Protein AF-A0A6A6EU05-F1 (afdb_monomer_lite)

Foldseek 3Di:
DVVVVVVVVVVVVVVVVVVVVVVVVVPPDPPPPVPPVNLVCVLCVQQLVLVVLCVPQVPPPDDCPDPSVVSNVVSVVCVVPDDQLETEQPVQDADVQFQPPPVGRHRLVVDDQLCSQVVNVVSVQVVLCVVQVDWDADLLVRDIDSDPVVVLVVLVVCLVVVVSPAQAQAFDDGSSHTNAFGAALQLLLDPVDRSCSSRPGHNDRVVNLVVNVVVLVVDPAQAGSHSPGPDGHPDPVRSVVCCCPRHVRDDDDPDD

Secondary structure (DSSP, 8-state):
-HHHHHHHHHHHHHHHHHHHHHHHTT--S------HHHHHHHHHGGG-HHHHHHHHHTTS---TTSHHHHHHHHHHHHHHHS--S----GGGPPBTTB-SSTTT--BGGGS-HHHHHHHHHHHHHHHHHHHHS--EEETTTTEEE--HHHHHHHHHHHHHSGGGS-S--S-EEETTEEEE-B--HHHHH-TTS-HHHHT--B-SHHHHHHHHHHHHHT---SB--STT---B-SSHHHHHHHHHHTT---PPPP--

Sequence (256 aa):
RRQKLYEERRQLAMKELNRLRENSDSLTQPIEQEDFHRTLFARVRHLLPERDFLADALFQPTPLQSDEGKKVMESLVRLYQADCQVAYHPNMRPKDGHCPVLRCSKPMNTLMAPNRWSHIYHCVKASYEDQYGFARFCFLCNEWTTNEGKWSEHCQGHLDQPETIPVQCEPLVFRNALVTPGFCPFHLGNAGLPVAERMRQFHYRAKWQDHLNKELESLVKATCSHLRCTRLFPSTQDLLNHLQDAHRIGFPRPRK

InterPro domains:
  IPR013087 Zinc finger C2H2-type [PS00028] (224-247)
  IPR013087 Zinc finger C2H2-type [SM00355] (136-158)
  IPR013087 Zinc finger C2H2-type [SM00355] (222-247)

pLDDT: mean 86.41, std 14.84, range [31.11, 97.81]

Radius of gyration: 22.89 Å; chains: 1; bounding box: 56×59×60 Å

Structure (mmCIF, N/CA/C/O backbone):
data_AF-A0A6A6EU05-F1
#
_entry.id   AF-A0A6A6EU05-F1
#
loop_
_atom_site.group_PDB
_atom_site.id
_atom_site.type_symbol
_atom_site.label_atom_id
_atom_site.label_alt_id
_atom_site.label_comp_id
_atom_site.label_asym_id
_atom_site.label_entity_id
_atom_site.label_seq_id
_atom_site.pdbx_PDB_ins_code
_atom_site.Cartn_x
_atom_site.Cartn_y
_atom_site.Cartn_z
_atom_site.occupancy
_atom_site.B_iso_or_equiv
_atom_site.auth_seq_id
_atom_site.auth_comp_id
_atom_site.auth_asym_id
_atom_site.auth_atom_id
_atom_site.pdbx_PDB_model_num
ATOM 1 N N . ARG A 1 1 ? 10.901 42.667 32.733 1.00 62.09 1 ARG A N 1
ATOM 2 C CA . ARG A 1 1 ? 9.614 41.958 32.992 1.00 62.09 1 ARG A CA 1
ATOM 3 C C . ARG A 1 1 ? 9.340 40.826 31.988 1.00 62.09 1 ARG A C 1
ATOM 5 O O . ARG A 1 1 ? 9.181 39.703 32.434 1.00 62.09 1 ARG A O 1
ATOM 12 N N . ARG A 1 2 ? 9.360 41.060 30.662 1.00 62.62 2 ARG A N 1
ATOM 13 C CA . ARG A 1 2 ? 9.170 39.998 29.637 1.00 62.62 2 ARG A CA 1
ATOM 14 C C . ARG A 1 2 ? 10.221 38.882 29.670 1.00 62.62 2 ARG A C 1
ATOM 16 O O . ARG A 1 2 ? 9.860 37.720 29.596 1.00 62.62 2 ARG A O 1
ATOM 23 N N . GLN A 1 3 ? 11.496 39.225 29.830 1.00 72.25 3 GLN A N 1
ATOM 24 C CA . GLN A 1 3 ? 12.589 38.243 29.866 1.00 72.25 3 GLN A CA 1
ATOM 25 C C . GLN A 1 3 ? 12.470 37.273 31.051 1.00 72.25 3 GLN A C 1
ATOM 27 O O . GLN A 1 3 ? 12.681 36.079 30.892 1.00 72.25 3 GLN A O 1
ATOM 32 N N . LYS A 1 4 ? 12.011 37.773 32.205 1.00 82.69 4 LYS A N 1
ATOM 33 C CA . LYS A 1 4 ? 11.737 36.957 33.393 1.00 82.69 4 LYS A CA 1
ATOM 34 C C . LYS A 1 4 ? 10.607 35.948 33.149 1.00 82.69 4 LYS A C 1
ATOM 36 O O . LYS A 1 4 ? 10.760 34.784 33.479 1.00 82.69 4 LYS A O 1
ATOM 41 N N . LEU A 1 5 ? 9.532 36.372 32.478 1.00 82.50 5 LEU A N 1
ATOM 42 C CA . LEU A 1 5 ? 8.426 35.485 32.090 1.00 82.50 5 LEU A CA 1
ATOM 43 C C . LEU A 1 5 ? 8.860 34.414 31.071 1.00 82.50 5 LEU A C 1
ATOM 45 O O . LEU A 1 5 ? 8.367 33.290 31.115 1.00 82.50 5 LEU A O 1
ATOM 49 N N . TYR A 1 6 ? 9.782 34.740 30.158 1.00 78.00 6 TYR A N 1
ATOM 50 C CA . TYR A 1 6 ? 10.351 33.753 29.233 1.00 78.00 6 TYR A CA 1
ATOM 51 C C . TYR A 1 6 ? 11.213 32.718 29.955 1.00 78.00 6 TYR A C 1
ATOM 53 O O . TYR A 1 6 ? 11.099 31.529 29.657 1.00 78.00 6 TYR A O 1
ATOM 61 N N . GLU A 1 7 ? 12.021 33.154 30.921 1.00 87.31 7 GLU A N 1
ATOM 62 C CA . GLU A 1 7 ? 12.847 32.256 31.728 1.00 87.31 7 GLU A CA 1
ATOM 63 C C . GLU A 1 7 ? 11.979 31.344 32.605 1.00 87.31 7 GLU A C 1
ATOM 65 O O . GLU A 1 7 ? 12.173 30.132 32.618 1.00 87.31 7 GLU A O 1
ATOM 70 N N . GLU A 1 8 ? 10.942 31.894 33.244 1.00 87.50 8 GLU A N 1
ATOM 71 C CA . GLU A 1 8 ? 9.959 31.128 34.020 1.00 87.50 8 GLU A CA 1
ATOM 72 C C . GLU A 1 8 ? 9.241 30.089 33.146 1.00 87.50 8 GLU A C 1
ATOM 74 O O . GLU A 1 8 ? 9.135 28.922 33.527 1.00 87.50 8 GLU A O 1
ATOM 79 N N . ARG A 1 9 ? 8.823 30.460 31.926 1.00 83.88 9 ARG A N 1
ATOM 80 C CA . ARG A 1 9 ? 8.203 29.517 30.981 1.00 83.88 9 ARG A CA 1
ATOM 81 C C . ARG A 1 9 ? 9.170 28.413 30.556 1.00 83.88 9 ARG A C 1
ATOM 83 O O . ARG A 1 9 ? 8.758 27.262 30.428 1.00 83.88 9 ARG A O 1
ATOM 90 N N . ARG A 1 10 ? 10.444 28.745 30.335 1.00 82.62 10 ARG A N 1
ATOM 91 C CA . ARG A 1 10 ? 11.486 27.776 29.969 1.00 82.62 10 ARG A CA 1
ATOM 92 C C . ARG A 1 10 ? 11.761 26.804 31.113 1.00 82.62 10 ARG A C 1
ATOM 94 O O . ARG A 1 10 ? 11.869 25.608 30.866 1.00 82.62 10 ARG A O 1
ATOM 101 N N . GLN A 1 11 ? 11.815 27.294 32.349 1.00 90.75 11 GLN A N 1
ATOM 102 C CA . GLN A 1 11 ? 11.993 26.455 33.532 1.00 90.75 11 GLN A CA 1
ATOM 103 C C . GLN A 1 11 ? 10.802 25.525 33.765 1.00 90.75 11 GLN A C 1
ATOM 105 O O . GLN A 1 11 ? 11.008 24.355 34.071 1.00 90.75 11 GLN A O 1
ATOM 110 N N . LEU A 1 12 ? 9.571 26.010 33.576 1.00 90.69 12 LEU A N 1
ATOM 111 C CA . LEU A 1 12 ? 8.369 25.176 33.663 1.00 90.69 12 LEU A CA 1
ATOM 112 C C . LEU A 1 12 ? 8.356 24.091 32.580 1.00 90.69 12 LEU A C 1
ATOM 114 O O . LEU A 1 12 ? 8.122 22.928 32.893 1.00 90.69 12 LEU A O 1
ATOM 118 N N . ALA A 1 13 ? 8.686 24.446 31.334 1.00 80.75 13 ALA A N 1
ATOM 119 C CA . ALA A 1 13 ? 8.787 23.479 30.243 1.00 80.75 13 ALA A CA 1
ATOM 120 C C . ALA A 1 13 ? 9.870 22.422 30.507 1.00 80.75 13 ALA A C 1
ATOM 122 O O . ALA A 1 13 ? 9.636 21.244 30.266 1.00 80.75 13 ALA A O 1
ATOM 123 N N . MET A 1 14 ? 11.030 22.828 31.039 1.00 83.50 14 MET A N 1
ATOM 124 C CA . MET A 1 14 ? 12.123 21.913 31.382 1.00 83.50 14 MET A CA 1
ATOM 125 C C . MET A 1 14 ? 11.747 20.977 32.538 1.00 83.50 14 MET A C 1
ATOM 127 O O . MET A 1 14 ? 12.046 19.789 32.483 1.00 83.50 14 MET A O 1
ATOM 131 N N . LYS A 1 15 ? 11.069 21.496 33.572 1.00 89.25 15 LYS A N 1
ATOM 132 C CA . LYS A 1 15 ? 10.583 20.694 34.704 1.00 89.25 15 LYS A CA 1
ATOM 133 C C . LYS A 1 15 ? 9.574 19.643 34.258 1.00 89.25 15 LYS A C 1
ATOM 135 O O . LYS A 1 15 ? 9.690 18.497 34.674 1.00 89.25 15 LYS A O 1
ATOM 140 N N . GLU A 1 16 ? 8.636 20.010 33.389 1.00 82.19 16 GLU A N 1
ATOM 141 C CA . GLU A 1 16 ? 7.658 19.057 32.859 1.00 82.19 16 GLU A CA 1
ATOM 142 C C . GLU A 1 16 ? 8.327 18.005 31.963 1.00 82.19 16 GLU A C 1
ATOM 144 O O . GLU A 1 16 ? 8.036 16.819 32.080 1.00 82.19 16 GLU A O 1
ATOM 149 N N . LEU A 1 17 ? 9.302 18.407 31.139 1.00 72.19 17 LEU A N 1
ATOM 150 C CA . LEU A 1 17 ? 10.116 17.485 30.337 1.00 72.19 17 LEU A CA 1
ATOM 151 C C . LEU A 1 17 ? 10.885 16.478 31.199 1.00 72.19 17 LEU A C 1
ATOM 153 O O . LEU A 1 17 ? 10.915 15.294 30.871 1.00 72.19 17 LEU A O 1
ATOM 157 N N . ASN A 1 18 ? 11.493 16.934 32.295 1.00 79.38 18 ASN A N 1
ATOM 158 C CA . ASN A 1 18 ? 12.208 16.059 33.222 1.00 79.38 18 ASN A CA 1
ATOM 159 C C . ASN A 1 18 ? 11.250 15.108 33.941 1.00 79.38 18 ASN A C 1
ATOM 161 O O . ASN A 1 18 ? 11.520 13.916 33.989 1.00 79.38 18 ASN A O 1
ATOM 165 N N . ARG A 1 19 ? 10.089 15.599 34.389 1.00 83.31 19 ARG A N 1
ATOM 166 C CA . ARG A 1 19 ? 9.048 14.762 34.998 1.00 83.31 19 ARG A CA 1
ATOM 167 C C . ARG A 1 19 ? 8.553 13.671 34.045 1.00 83.31 19 ARG A C 1
ATOM 169 O O . ARG A 1 19 ? 8.353 12.535 34.457 1.00 83.31 19 ARG A O 1
ATOM 176 N N . LEU A 1 20 ? 8.361 14.002 32.767 1.00 73.00 20 LEU A N 1
ATOM 177 C CA . LEU A 1 20 ? 7.976 13.030 31.741 1.00 73.00 20 LEU A CA 1
ATOM 178 C C . LEU A 1 20 ? 9.077 11.989 31.492 1.00 73.00 20 LEU A C 1
ATOM 180 O O . LEU A 1 20 ? 8.754 10.822 31.298 1.00 73.00 20 LEU A O 1
ATOM 184 N N . ARG A 1 21 ? 10.356 12.388 31.535 1.00 70.25 21 ARG A N 1
ATOM 185 C CA . ARG A 1 21 ? 11.501 11.465 31.428 1.00 70.25 21 ARG A CA 1
ATOM 186 C C . ARG A 1 21 ? 11.589 10.523 32.629 1.00 70.25 21 ARG A C 1
ATOM 188 O O . ARG A 1 21 ? 11.666 9.317 32.437 1.00 70.25 21 ARG A O 1
ATOM 195 N N . GLU A 1 22 ? 11.480 11.051 33.842 1.00 75.00 22 GLU A N 1
ATOM 196 C CA . GLU A 1 22 ? 11.489 10.261 35.083 1.00 75.00 22 GLU A CA 1
ATOM 197 C C . GLU A 1 22 ? 10.306 9.280 35.146 1.00 75.00 22 GLU A C 1
ATOM 199 O O . GLU A 1 22 ? 10.459 8.134 35.558 1.00 75.00 22 GLU A O 1
ATOM 204 N N . ASN A 1 23 ? 9.130 9.690 34.659 1.00 61.75 23 ASN A N 1
ATOM 205 C CA . ASN A 1 23 ? 7.973 8.801 34.545 1.00 61.75 23 ASN A CA 1
ATOM 206 C C . ASN A 1 23 ? 8.103 7.780 33.401 1.00 61.75 23 ASN A C 1
ATOM 208 O O . ASN A 1 23 ? 7.463 6.730 33.455 1.00 61.75 23 ASN A O 1
ATOM 212 N N . SER A 1 24 ? 8.912 8.061 32.373 1.00 51.84 24 SER A N 1
ATOM 213 C CA . SER A 1 24 ? 9.163 7.113 31.280 1.00 51.84 24 SER A CA 1
ATOM 214 C C . SER A 1 24 ? 10.078 5.958 31.695 1.00 51.84 24 SER A C 1
ATOM 216 O O . SER A 1 24 ? 9.901 4.855 31.187 1.00 51.84 24 SER A O 1
ATOM 218 N N . ASP A 1 25 ? 10.948 6.152 32.694 1.00 45.75 25 ASP A N 1
ATOM 219 C CA . ASP A 1 25 ? 11.810 5.088 33.234 1.00 45.75 25 ASP A CA 1
ATOM 220 C C . ASP A 1 25 ? 11.027 4.001 34.003 1.00 45.75 25 ASP A C 1
ATOM 222 O O . ASP A 1 25 ? 11.528 2.893 34.192 1.00 45.75 25 ASP A O 1
ATOM 226 N N . SER A 1 26 ? 9.772 4.263 34.398 1.00 43.84 26 SER A N 1
ATOM 227 C CA . SER A 1 26 ? 8.866 3.247 34.975 1.00 43.84 26 SER A CA 1
ATOM 228 C C . SER A 1 26 ? 8.024 2.492 33.936 1.00 43.84 26 SER A C 1
ATOM 230 O O . SER A 1 26 ? 7.288 1.571 34.289 1.00 43.84 26 SER A O 1
ATOM 232 N N . LEU A 1 27 ? 8.142 2.837 32.652 1.00 40.94 27 LEU A N 1
ATOM 233 C CA . LEU A 1 27 ? 7.600 2.063 31.539 1.00 40.94 27 LEU A CA 1
ATOM 234 C C . LEU A 1 27 ? 8.775 1.464 30.769 1.00 40.94 27 LEU A C 1
ATOM 236 O O . LEU A 1 27 ? 9.123 1.915 29.683 1.00 40.94 27 LEU A O 1
ATOM 240 N N . THR A 1 28 ? 9.376 0.414 31.327 1.00 37.25 28 THR A N 1
ATOM 241 C CA . THR A 1 28 ? 10.313 -0.485 30.638 1.00 37.25 28 THR A CA 1
ATOM 242 C C . THR A 1 28 ? 9.595 -1.286 29.547 1.00 37.25 28 THR A C 1
ATOM 244 O O . THR A 1 28 ? 9.484 -2.507 29.570 1.00 37.25 28 THR A O 1
ATOM 247 N N . GLN A 1 29 ? 9.103 -0.581 28.540 1.00 35.66 29 GLN A N 1
ATOM 248 C CA . GLN A 1 29 ? 9.107 -1.060 27.174 1.00 35.66 29 GLN A CA 1
ATOM 249 C C . GLN A 1 29 ? 9.813 0.023 26.378 1.00 35.66 29 GLN A C 1
ATOM 251 O O . GLN A 1 29 ? 9.454 1.190 26.544 1.00 35.66 29 GLN A O 1
ATOM 256 N N . PRO A 1 30 ? 10.813 -0.320 25.553 1.00 31.11 30 PRO A N 1
ATOM 257 C CA . PRO A 1 30 ? 11.486 0.672 24.742 1.00 31.11 30 PRO A CA 1
ATOM 258 C C . PRO A 1 30 ? 10.408 1.369 23.917 1.00 31.11 30 PRO A C 1
ATOM 260 O O . PRO A 1 30 ? 9.809 0.785 23.015 1.00 31.11 30 PRO A O 1
ATOM 263 N N . ILE A 1 31 ? 10.122 2.628 24.254 1.00 39.03 31 ILE A N 1
ATOM 264 C CA . ILE A 1 31 ? 9.571 3.546 23.278 1.00 39.03 31 ILE A CA 1
ATOM 265 C C . ILE A 1 31 ? 10.746 3.746 22.342 1.00 39.03 31 ILE A C 1
ATOM 267 O O . ILE A 1 31 ? 11.562 4.651 22.509 1.00 39.03 31 ILE A O 1
ATOM 271 N N . GLU A 1 32 ? 10.873 2.829 21.389 1.00 37.31 32 GLU A N 1
ATOM 272 C CA . GLU A 1 32 ? 11.541 3.131 20.154 1.00 37.31 32 GLU A CA 1
ATOM 273 C C . GLU A 1 32 ? 10.817 4.377 19.640 1.00 37.31 32 GLU A C 1
ATOM 275 O O . GLU A 1 32 ? 9.739 4.322 19.049 1.00 37.31 32 GLU A O 1
ATOM 280 N N . GLN A 1 33 ? 11.403 5.549 19.886 1.00 38.62 33 GLN A N 1
ATOM 281 C CA . GLN A 1 33 ? 11.345 6.630 18.919 1.00 38.62 33 GLN A CA 1
ATOM 282 C C . GLN A 1 33 ? 12.058 6.099 17.673 1.00 38.62 33 GLN A C 1
ATOM 284 O O . GLN A 1 33 ? 13.180 6.481 17.352 1.00 38.62 33 GLN A O 1
ATOM 289 N N . GLU A 1 34 ? 11.419 5.119 17.036 1.00 42.47 34 GLU A N 1
ATOM 290 C CA . GLU A 1 34 ? 11.758 4.552 15.757 1.00 42.47 34 GLU A CA 1
ATOM 291 C C . G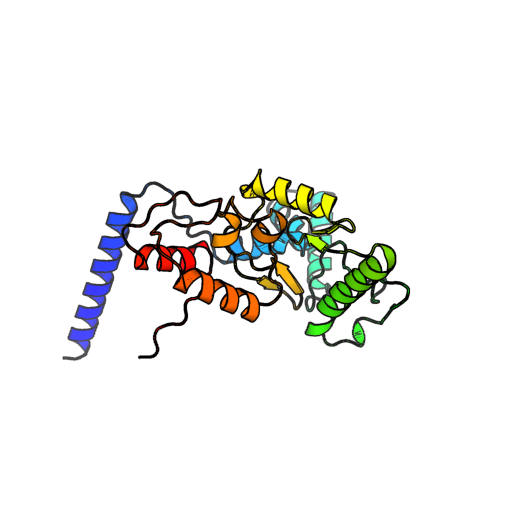LU A 1 34 ? 11.725 5.743 14.814 1.00 42.47 34 GLU A C 1
ATOM 293 O O . GLU A 1 34 ? 10.674 6.326 14.528 1.00 42.47 34 GLU A O 1
ATOM 298 N N . ASP A 1 35 ? 12.929 6.175 14.459 1.00 46.41 35 ASP A N 1
ATOM 299 C CA . ASP A 1 35 ? 13.221 7.261 13.548 1.00 46.41 35 ASP A CA 1
ATOM 300 C C . ASP A 1 35 ? 12.144 7.312 12.455 1.00 46.41 35 ASP A C 1
ATOM 302 O O . ASP A 1 35 ? 11.900 6.323 11.756 1.00 46.41 35 ASP A O 1
ATOM 306 N N . PHE A 1 36 ? 11.432 8.434 12.332 1.00 44.28 36 PHE A N 1
ATOM 307 C CA . PHE A 1 36 ? 10.335 8.576 11.368 1.00 44.28 36 PHE A CA 1
ATOM 308 C C . PHE A 1 36 ? 10.776 8.141 9.958 1.00 44.28 36 PHE A C 1
ATOM 310 O O . PHE A 1 36 ? 9.999 7.552 9.205 1.00 44.28 36 PHE A O 1
ATOM 317 N N . HIS A 1 37 ? 12.057 8.345 9.638 1.00 48.22 37 HIS A N 1
ATOM 318 C CA . HIS A 1 37 ? 12.684 7.875 8.410 1.00 48.22 37 HIS A CA 1
ATOM 319 C C . HIS A 1 37 ? 12.793 6.347 8.308 1.00 48.22 37 HIS A C 1
ATOM 321 O O . HIS A 1 37 ? 12.538 5.816 7.227 1.00 48.22 37 HIS A O 1
ATOM 327 N N . ARG A 1 38 ? 13.096 5.630 9.400 1.00 55.44 38 ARG A N 1
ATOM 328 C CA . ARG A 1 38 ? 13.071 4.157 9.442 1.00 55.44 38 ARG A CA 1
ATOM 329 C C . ARG A 1 38 ? 11.659 3.624 9.237 1.00 55.44 38 ARG A C 1
ATOM 331 O O . ARG A 1 38 ? 11.489 2.729 8.418 1.00 55.44 38 ARG A O 1
ATOM 338 N N . THR A 1 39 ? 10.645 4.219 9.872 1.00 73.88 39 THR A N 1
ATOM 339 C CA . THR A 1 39 ? 9.248 3.765 9.703 1.00 73.88 39 THR A CA 1
ATOM 340 C C . THR A 1 39 ? 8.720 4.013 8.288 1.00 73.88 39 THR A C 1
ATOM 342 O O . THR A 1 39 ? 8.105 3.128 7.693 1.00 73.88 39 THR A O 1
ATOM 345 N N . LEU A 1 40 ? 9.000 5.182 7.698 1.00 82.44 40 LEU A N 1
ATOM 346 C CA . LEU A 1 40 ? 8.595 5.473 6.323 1.00 82.44 40 LEU A CA 1
ATOM 347 C C . LEU A 1 40 ? 9.339 4.581 5.328 1.00 82.44 40 LEU A C 1
ATOM 349 O O . LEU A 1 40 ? 8.703 3.996 4.454 1.00 82.44 40 LEU A O 1
ATOM 353 N N . PHE A 1 41 ? 10.665 4.463 5.455 1.00 86.88 41 PHE A N 1
ATOM 354 C CA . PHE A 1 41 ? 11.457 3.616 4.567 1.00 86.88 41 PHE A CA 1
ATOM 355 C C . PHE A 1 41 ? 11.029 2.152 4.670 1.00 86.88 41 PHE A C 1
ATOM 357 O O . PHE A 1 41 ? 10.777 1.541 3.638 1.00 86.88 41 PHE A O 1
ATOM 364 N N . ALA A 1 42 ? 10.830 1.620 5.878 1.00 84.25 42 ALA A N 1
ATOM 365 C CA . ALA A 1 42 ? 10.329 0.263 6.082 1.00 84.25 42 ALA A CA 1
ATOM 366 C C . ALA A 1 42 ? 8.988 0.021 5.369 1.00 84.25 42 ALA A C 1
ATOM 368 O O . ALA A 1 42 ? 8.797 -1.026 4.756 1.00 84.25 42 ALA A O 1
ATOM 369 N N . ARG A 1 43 ? 8.084 1.009 5.359 1.00 86.19 43 ARG A N 1
ATOM 370 C CA . ARG A 1 43 ? 6.793 0.903 4.661 1.00 86.19 43 ARG A CA 1
ATOM 371 C C . ARG A 1 43 ? 6.893 0.970 3.141 1.00 86.19 43 ARG A C 1
ATOM 373 O O . ARG A 1 43 ? 6.000 0.461 2.476 1.00 86.19 43 ARG A O 1
ATOM 380 N N . VAL A 1 44 ? 7.934 1.588 2.579 1.00 90.38 44 VAL A N 1
ATOM 381 C CA . VAL A 1 44 ? 8.080 1.758 1.118 1.00 90.38 44 VAL A CA 1
ATOM 382 C C . VAL A 1 44 ? 9.219 0.941 0.503 1.00 90.38 44 VAL A C 1
ATOM 384 O O . VAL A 1 44 ? 9.355 0.949 -0.720 1.00 90.38 44 VAL A O 1
ATOM 387 N N . ARG A 1 45 ? 10.038 0.242 1.306 1.00 88.62 45 ARG A N 1
ATOM 388 C CA . ARG A 1 45 ? 11.253 -0.457 0.838 1.00 88.62 45 ARG A CA 1
ATOM 389 C C . ARG A 1 45 ? 10.963 -1.454 -0.283 1.00 88.62 45 ARG A C 1
ATOM 391 O O . ARG A 1 45 ? 11.663 -1.449 -1.287 1.00 88.62 45 ARG A O 1
ATOM 398 N N . HIS A 1 46 ? 9.839 -2.168 -0.198 1.00 86.94 46 HIS A N 1
ATOM 399 C CA . HIS A 1 46 ? 9.384 -3.128 -1.212 1.00 86.94 46 HIS A CA 1
ATOM 400 C C . HIS A 1 46 ? 9.115 -2.512 -2.604 1.00 86.94 46 HIS A C 1
ATOM 402 O O . HIS A 1 46 ? 9.023 -3.234 -3.595 1.00 86.94 46 HIS A O 1
ATOM 408 N N . LEU A 1 47 ? 8.995 -1.181 -2.710 1.00 88.44 47 LEU A N 1
ATOM 409 C CA . LEU A 1 47 ? 8.843 -0.461 -3.983 1.00 88.44 47 LEU A CA 1
ATOM 410 C C . LEU A 1 47 ? 10.152 0.091 -4.544 1.00 88.44 47 LEU A C 1
ATOM 412 O O . LEU A 1 47 ? 10.169 0.630 -5.653 1.00 88.44 47 LEU A O 1
ATOM 416 N N . LEU A 1 48 ? 11.233 0.008 -3.777 1.00 88.81 48 LEU A N 1
ATOM 417 C CA . LEU A 1 48 ? 12.512 0.635 -4.072 1.00 88.81 48 LEU A CA 1
ATOM 418 C C . LEU A 1 48 ? 13.612 -0.432 -4.078 1.00 88.81 48 LEU A C 1
ATOM 420 O O . LEU A 1 48 ? 14.506 -0.342 -3.243 1.00 88.81 48 LEU A O 1
ATOM 424 N N . PRO A 1 49 ? 13.577 -1.423 -4.989 1.00 87.06 49 PRO A N 1
ATOM 425 C CA . PRO A 1 49 ? 14.435 -2.606 -4.907 1.00 87.06 49 PRO A CA 1
ATOM 426 C C . PRO A 1 49 ? 15.929 -2.266 -4.864 1.00 87.06 49 PRO A C 1
ATOM 428 O O . PRO A 1 49 ? 16.679 -2.898 -4.130 1.00 87.06 49 PRO A O 1
ATOM 431 N N . GLU A 1 50 ? 16.374 -1.225 -5.573 1.00 90.00 50 GLU A N 1
ATOM 432 C CA . GLU A 1 50 ? 17.765 -0.774 -5.502 1.00 90.00 50 GLU A CA 1
ATOM 433 C C . GLU A 1 50 ? 18.105 -0.198 -4.122 1.00 90.00 50 GLU A C 1
ATOM 435 O O . GLU A 1 50 ? 19.160 -0.497 -3.578 1.00 90.00 50 GLU A O 1
ATOM 440 N N . ARG A 1 51 ? 17.221 0.616 -3.524 1.00 90.38 51 ARG A N 1
ATOM 441 C CA . ARG A 1 51 ? 17.452 1.152 -2.168 1.00 90.38 51 ARG A CA 1
ATOM 442 C C . ARG A 1 51 ? 17.308 0.087 -1.096 1.00 90.38 51 ARG A C 1
ATOM 444 O O . ARG A 1 51 ? 17.981 0.188 -0.082 1.00 90.38 51 ARG A O 1
ATOM 451 N N . ASP A 1 52 ? 16.416 -0.867 -1.309 1.00 91.12 52 ASP A N 1
ATOM 452 C CA . ASP A 1 52 ? 16.181 -2.004 -0.435 1.00 91.12 52 ASP A CA 1
ATOM 453 C C . ASP A 1 52 ? 17.448 -2.850 -0.320 1.00 91.12 52 ASP A C 1
ATOM 455 O O . ASP A 1 52 ? 18.001 -2.996 0.764 1.00 91.12 52 ASP A O 1
ATOM 459 N N . PHE A 1 53 ? 17.994 -3.255 -1.469 1.00 91.75 53 PHE A N 1
ATOM 460 C CA . PHE A 1 53 ? 19.283 -3.932 -1.555 1.00 91.75 53 PHE A CA 1
ATOM 461 C C . PHE A 1 53 ? 20.417 -3.107 -0.926 1.00 91.75 53 PHE A C 1
ATOM 463 O O . PHE A 1 53 ? 21.186 -3.615 -0.112 1.00 91.75 53 PHE A O 1
ATOM 470 N N . LEU A 1 54 ? 20.514 -1.815 -1.264 1.00 92.75 54 LEU A N 1
ATOM 471 C CA . LEU A 1 54 ? 21.559 -0.942 -0.723 1.00 92.75 54 LEU A CA 1
ATOM 472 C C . LEU A 1 54 ? 21.448 -0.748 0.794 1.00 92.75 54 LEU A C 1
ATOM 474 O O . LEU A 1 54 ? 22.475 -0.576 1.442 1.00 92.75 54 LEU A O 1
ATOM 478 N N . ALA A 1 55 ? 20.246 -0.773 1.373 1.00 91.50 55 ALA A N 1
ATOM 479 C CA . ALA A 1 55 ? 20.074 -0.636 2.817 1.00 91.50 55 ALA A CA 1
ATOM 480 C C . ALA A 1 55 ? 20.780 -1.763 3.585 1.00 91.50 55 ALA A C 1
ATOM 482 O O . ALA A 1 55 ? 21.344 -1.507 4.648 1.00 91.50 55 ALA A O 1
ATOM 483 N N . ASP A 1 56 ? 20.798 -2.967 3.013 1.00 90.06 56 ASP A N 1
ATOM 484 C CA . ASP A 1 56 ? 21.411 -4.141 3.629 1.00 90.06 56 ASP A CA 1
ATOM 485 C C . ASP A 1 56 ? 22.894 -4.292 3.226 1.00 90.06 56 ASP A C 1
ATOM 487 O O . ASP A 1 56 ? 23.731 -4.650 4.060 1.00 90.06 56 ASP A O 1
ATOM 491 N N . ALA A 1 57 ? 23.239 -3.973 1.970 1.00 91.25 57 ALA A N 1
ATOM 492 C CA . ALA A 1 57 ? 24.553 -4.254 1.381 1.00 91.25 57 ALA A CA 1
ATOM 493 C C . ALA A 1 57 ? 25.574 -3.102 1.464 1.00 91.25 57 ALA A C 1
ATOM 495 O O . ALA A 1 57 ? 26.774 -3.358 1.563 1.00 91.25 57 ALA A O 1
ATOM 496 N N . LEU A 1 58 ? 25.144 -1.832 1.434 1.00 90.25 58 LEU A N 1
ATOM 497 C CA . LEU A 1 58 ? 26.046 -0.680 1.237 1.00 90.25 58 LEU A CA 1
ATOM 498 C C . LEU A 1 58 ? 27.102 -0.528 2.342 1.00 90.25 58 LEU A C 1
ATOM 500 O O . LEU A 1 58 ? 28.208 -0.062 2.076 1.00 90.25 58 LEU A O 1
ATOM 504 N N . PHE A 1 59 ? 26.758 -0.904 3.574 1.00 88.81 59 PHE A N 1
ATOM 505 C CA . PHE A 1 59 ? 27.635 -0.773 4.740 1.00 88.81 59 PHE A CA 1
ATOM 506 C C . PHE A 1 59 ? 28.342 -2.078 5.120 1.00 88.81 59 PHE A C 1
ATOM 508 O O . PHE A 1 59 ? 29.036 -2.121 6.137 1.00 88.81 59 PHE A O 1
ATOM 515 N N . GLN A 1 60 ? 28.187 -3.140 4.323 1.00 90.44 60 GLN A N 1
ATOM 516 C CA . GLN A 1 60 ? 28.914 -4.383 4.553 1.00 90.44 60 GLN A CA 1
ATOM 517 C C . GLN A 1 60 ? 30.392 -4.201 4.179 1.00 90.44 60 GLN A C 1
ATOM 519 O O . GLN A 1 60 ? 30.688 -3.631 3.124 1.00 90.44 60 GLN A O 1
ATOM 524 N N . PRO A 1 61 ? 31.340 -4.695 4.996 1.00 89.38 61 PRO A N 1
ATOM 525 C CA . PRO A 1 61 ? 32.771 -4.542 4.753 1.00 89.38 61 PRO A CA 1
ATOM 526 C C . PRO A 1 61 ? 33.240 -5.492 3.639 1.00 89.38 61 PRO A C 1
ATOM 528 O O . PRO A 1 61 ? 33.904 -6.495 3.891 1.00 89.38 61 PRO A O 1
ATOM 531 N N . THR A 1 62 ? 32.887 -5.174 2.393 1.00 89.69 62 THR A N 1
ATOM 532 C CA . THR A 1 62 ? 33.201 -5.992 1.217 1.00 89.69 62 THR A CA 1
ATOM 533 C C . THR A 1 62 ? 34.074 -5.207 0.233 1.00 89.69 62 THR A C 1
ATOM 535 O O . THR A 1 62 ? 33.796 -4.033 -0.022 1.00 89.69 62 THR A O 1
ATOM 538 N N . PRO A 1 63 ? 35.128 -5.805 -0.361 1.00 92.25 63 PRO A N 1
ATOM 539 C CA . PRO A 1 63 ? 35.946 -5.115 -1.355 1.00 92.25 63 PRO A CA 1
ATOM 540 C C . PRO A 1 63 ? 35.119 -4.654 -2.561 1.00 92.25 63 PRO A C 1
ATOM 542 O O . PRO A 1 63 ? 34.360 -5.440 -3.127 1.00 92.25 63 PRO A O 1
ATOM 545 N N . LEU A 1 64 ? 35.333 -3.420 -3.029 1.00 88.25 64 LEU A N 1
ATOM 546 C CA . LEU A 1 64 ? 34.600 -2.850 -4.174 1.00 88.25 64 LEU A CA 1
ATOM 547 C C . LEU A 1 64 ? 34.740 -3.668 -5.470 1.00 88.25 64 LEU A C 1
ATOM 549 O O . LEU A 1 64 ? 33.852 -3.647 -6.313 1.00 88.25 64 LEU A O 1
ATOM 553 N N . GLN A 1 65 ? 35.852 -4.388 -5.633 1.00 92.50 65 GLN A N 1
ATOM 554 C CA . GLN A 1 65 ? 36.131 -5.204 -6.820 1.00 92.50 65 GLN A CA 1
ATOM 555 C C . GLN A 1 65 ? 35.470 -6.590 -6.785 1.00 92.50 65 GLN A C 1
ATOM 557 O O . GLN A 1 65 ? 35.467 -7.286 -7.803 1.00 92.50 65 GLN A O 1
ATOM 562 N N . SER A 1 66 ? 34.927 -6.998 -5.636 1.00 94.81 66 SER A N 1
ATOM 563 C CA . SER A 1 66 ? 34.142 -8.229 -5.526 1.00 94.81 66 SER A CA 1
ATOM 564 C C . SER A 1 66 ? 32.839 -8.123 -6.321 1.00 94.81 66 SER A C 1
ATOM 566 O O . SER A 1 66 ? 32.394 -7.025 -6.662 1.00 94.81 66 SER A O 1
ATOM 568 N N . ASP A 1 67 ? 32.194 -9.256 -6.583 1.00 93.94 67 ASP A N 1
ATOM 569 C CA . ASP A 1 67 ? 30.894 -9.266 -7.261 1.00 93.94 67 ASP A CA 1
ATOM 570 C C . ASP A 1 67 ? 29.825 -8.504 -6.468 1.00 93.94 67 ASP A C 1
ATOM 572 O O . ASP A 1 67 ? 29.002 -7.805 -7.055 1.00 93.94 67 ASP A O 1
ATOM 576 N N . GLU A 1 68 ? 29.877 -8.565 -5.137 1.00 92.38 68 GLU A N 1
ATOM 577 C CA . GLU A 1 68 ? 28.968 -7.815 -4.268 1.00 92.38 68 GLU A CA 1
ATOM 578 C C . GLU A 1 68 ? 29.252 -6.307 -4.317 1.00 92.38 68 GLU A C 1
ATOM 580 O O . GLU A 1 68 ? 28.343 -5.502 -4.514 1.00 92.38 68 GLU A O 1
ATOM 585 N N . GLY A 1 69 ? 30.530 -5.918 -4.250 1.00 93.38 69 GLY A N 1
ATOM 586 C CA . GLY A 1 69 ? 30.956 -4.524 -4.394 1.00 93.38 69 GLY A CA 1
ATOM 587 C C . GLY A 1 69 ? 30.542 -3.919 -5.740 1.00 93.38 69 GLY A C 1
ATOM 588 O O . GLY A 1 69 ? 30.025 -2.802 -5.787 1.00 93.38 69 GLY A O 1
ATOM 589 N N . LYS A 1 70 ? 30.670 -4.681 -6.834 1.00 94.75 70 LYS A N 1
ATOM 590 C CA . LYS A 1 70 ? 30.195 -4.273 -8.166 1.00 94.75 70 LYS A CA 1
ATOM 591 C C . LYS A 1 70 ? 28.678 -4.089 -8.199 1.00 94.75 70 LYS A C 1
ATOM 593 O O . LYS A 1 70 ? 28.217 -3.053 -8.672 1.00 94.75 70 LYS A O 1
ATOM 598 N N . LYS A 1 71 ? 27.900 -5.029 -7.647 1.00 94.88 71 LYS A N 1
ATOM 599 C CA . LYS A 1 71 ? 26.430 -4.915 -7.566 1.00 94.88 71 LYS A CA 1
ATOM 600 C C . LYS A 1 71 ? 25.980 -3.690 -6.773 1.00 94.88 71 LYS A C 1
ATOM 602 O O . LYS A 1 71 ? 25.016 -3.033 -7.174 1.00 94.88 71 LYS A O 1
ATOM 607 N N . VAL A 1 72 ? 26.668 -3.356 -5.678 1.00 94.56 72 VAL A N 1
ATOM 608 C CA . VAL A 1 72 ? 26.426 -2.122 -4.910 1.00 94.56 72 VAL A CA 1
ATOM 609 C C . VAL A 1 72 ? 26.650 -0.893 -5.791 1.00 94.56 72 VAL A C 1
ATOM 611 O O . VAL A 1 72 ? 25.759 -0.048 -5.893 1.00 94.56 72 VAL A O 1
ATOM 614 N N . MET A 1 73 ? 27.782 -0.819 -6.495 1.00 94.25 73 MET A N 1
ATOM 615 C CA . MET A 1 73 ? 28.083 0.304 -7.392 1.00 94.25 73 MET A CA 1
ATOM 616 C C . MET A 1 73 ? 27.069 0.429 -8.537 1.00 94.25 73 MET A C 1
ATOM 618 O O . MET A 1 73 ? 26.564 1.520 -8.798 1.00 94.25 73 MET A O 1
ATOM 622 N N . GLU A 1 74 ? 26.708 -0.677 -9.186 1.00 94.31 74 GLU A N 1
ATOM 623 C CA . GLU A 1 74 ? 25.672 -0.692 -10.224 1.00 94.31 74 GLU A CA 1
ATOM 624 C C . GLU A 1 74 ? 24.311 -0.235 -9.693 1.00 94.31 74 GLU A C 1
ATOM 626 O O . GLU A 1 74 ? 23.600 0.510 -10.368 1.00 94.31 74 GLU A O 1
ATOM 631 N N . SER A 1 75 ? 23.942 -0.655 -8.481 1.00 94.12 75 SER A N 1
ATOM 632 C CA . SER A 1 75 ? 22.677 -0.265 -7.850 1.00 94.12 75 SER A CA 1
ATOM 633 C C . SER A 1 75 ? 22.651 1.226 -7.511 1.00 94.12 75 SER A C 1
ATOM 635 O O . SER A 1 75 ? 21.620 1.870 -7.703 1.00 94.12 75 SER A O 1
ATOM 637 N N . LEU A 1 76 ? 23.781 1.809 -7.088 1.00 93.56 76 LEU A N 1
ATOM 638 C CA . LEU A 1 76 ? 23.921 3.258 -6.899 1.00 93.56 76 LEU A CA 1
ATOM 639 C C . LEU A 1 76 ? 23.740 4.023 -8.217 1.00 93.56 76 LEU A C 1
ATOM 641 O O . LEU A 1 76 ? 23.013 5.018 -8.251 1.00 93.56 76 LEU A O 1
ATOM 645 N N . VAL A 1 77 ? 24.343 3.544 -9.311 1.00 93.88 77 VAL A N 1
ATOM 646 C CA . VAL A 1 77 ? 24.188 4.149 -10.646 1.00 93.88 77 VAL A CA 1
ATOM 647 C C . VAL A 1 77 ? 22.737 4.064 -11.120 1.00 93.88 77 VAL A C 1
ATOM 649 O O . VAL A 1 77 ? 22.170 5.079 -11.526 1.00 93.88 77 VAL A O 1
ATOM 652 N N . ARG A 1 78 ? 22.098 2.892 -11.006 1.00 92.00 78 ARG A N 1
ATOM 653 C CA . ARG A 1 78 ? 20.675 2.719 -11.347 1.00 92.00 78 ARG A CA 1
ATOM 654 C C . ARG A 1 78 ? 19.787 3.644 -10.525 1.00 92.00 78 ARG A C 1
ATOM 656 O O . ARG A 1 78 ? 18.902 4.286 -11.080 1.00 92.00 78 ARG A O 1
ATOM 663 N N . LEU A 1 79 ? 20.047 3.764 -9.223 1.00 90.12 79 LEU A N 1
ATOM 664 C CA . LEU A 1 79 ? 19.290 4.652 -8.347 1.00 90.12 79 LEU A CA 1
ATOM 665 C C . LEU A 1 79 ? 19.430 6.127 -8.749 1.00 90.12 79 LEU A C 1
ATOM 667 O O . LEU A 1 79 ? 18.451 6.867 -8.669 1.00 90.12 79 LEU A O 1
ATOM 671 N N . TYR A 1 80 ? 20.625 6.545 -9.170 1.00 89.56 80 TYR A N 1
ATOM 672 C CA . TYR A 1 80 ? 20.884 7.898 -9.664 1.00 89.56 80 TYR A CA 1
ATOM 673 C C . TYR A 1 80 ? 20.166 8.181 -10.993 1.00 89.56 80 TYR A C 1
ATOM 675 O O . TYR A 1 80 ? 19.654 9.278 -11.196 1.00 89.56 80 TYR A O 1
ATOM 683 N N . GLN A 1 81 ? 20.100 7.188 -11.881 1.00 88.25 81 GLN A N 1
ATOM 684 C CA . GLN A 1 81 ? 19.498 7.316 -13.212 1.00 88.25 81 GLN A CA 1
ATOM 685 C C . GLN A 1 81 ? 17.973 7.116 -13.233 1.00 88.25 81 GLN A C 1
ATOM 687 O O . GLN A 1 81 ? 17.320 7.504 -14.202 1.00 88.25 81 GLN A O 1
ATOM 692 N N . ALA A 1 82 ? 17.395 6.490 -12.206 1.00 83.75 82 ALA A N 1
ATOM 693 C CA . ALA A 1 82 ? 15.986 6.111 -12.195 1.00 83.75 82 ALA A CA 1
ATOM 694 C C . ALA A 1 82 ? 15.028 7.319 -12.181 1.00 83.75 82 ALA A C 1
ATOM 696 O O . ALA A 1 82 ? 15.185 8.255 -11.393 1.00 83.75 82 ALA A O 1
ATOM 697 N N . ASP A 1 83 ? 13.951 7.236 -12.975 1.00 80.06 83 ASP A N 1
ATOM 698 C CA . ASP A 1 83 ? 12.808 8.148 -12.860 1.00 80.06 83 ASP A CA 1
ATOM 699 C C . ASP A 1 83 ? 12.141 7.956 -11.489 1.00 80.06 83 ASP A C 1
ATOM 701 O O . ASP A 1 83 ? 11.515 6.936 -11.193 1.00 80.06 83 ASP A O 1
ATOM 705 N N . CYS A 1 84 ? 12.295 8.957 -10.625 1.00 83.00 84 CYS A N 1
ATOM 706 C CA . CYS A 1 84 ? 11.781 8.945 -9.266 1.00 83.00 84 CYS A CA 1
ATOM 707 C C . CYS A 1 84 ? 10.387 9.571 -9.122 1.00 83.00 84 CYS A C 1
ATOM 709 O O . CYS A 1 84 ? 9.922 9.745 -7.994 1.00 83.00 84 CYS A O 1
ATOM 711 N N . GLN A 1 85 ? 9.710 9.907 -10.224 1.00 89.56 85 GLN A N 1
ATOM 712 C CA . GLN A 1 85 ? 8.409 10.574 -10.179 1.00 89.56 85 GLN A CA 1
ATOM 713 C C . GLN A 1 85 ? 7.277 9.635 -9.763 1.00 89.56 85 GLN A C 1
ATOM 715 O O . GLN A 1 85 ? 6.353 10.073 -9.075 1.00 89.56 85 GLN A O 1
ATOM 720 N N . VAL A 1 86 ? 7.326 8.362 -10.174 1.00 91.62 86 VAL A N 1
ATOM 721 C CA . VAL A 1 86 ? 6.261 7.387 -9.898 1.00 91.62 86 VAL A CA 1
ATOM 722 C C . VAL A 1 86 ? 6.827 6.087 -9.342 1.00 91.62 86 VAL A C 1
ATOM 724 O O . VAL A 1 86 ? 7.684 5.471 -9.968 1.00 91.62 86 VAL A O 1
ATOM 727 N N . ALA A 1 87 ? 6.347 5.657 -8.174 1.00 92.19 87 ALA A N 1
ATOM 728 C CA . ALA A 1 87 ? 6.620 4.316 -7.666 1.00 92.19 87 ALA A CA 1
ATOM 729 C C . ALA A 1 87 ? 5.618 3.308 -8.247 1.00 92.19 87 ALA A C 1
ATOM 731 O O . ALA A 1 87 ? 4.455 3.624 -8.484 1.00 92.19 87 ALA A O 1
ATOM 732 N N . TYR A 1 88 ? 6.057 2.072 -8.461 1.00 91.44 88 TYR A N 1
ATOM 733 C CA . TYR A 1 88 ? 5.190 1.005 -8.946 1.00 91.44 88 TYR A CA 1
ATOM 734 C C . TYR A 1 88 ? 5.387 -0.245 -8.109 1.00 91.44 88 TYR A C 1
ATOM 736 O O . TYR A 1 88 ? 6.517 -0.683 -7.887 1.00 91.44 88 TYR A O 1
ATOM 744 N N . HIS A 1 89 ? 4.265 -0.839 -7.709 1.00 91.56 89 HIS A N 1
ATOM 745 C CA . HIS A 1 89 ? 4.236 -2.198 -7.181 1.00 91.56 89 HIS A CA 1
ATOM 746 C C . HIS A 1 89 ? 4.834 -3.163 -8.213 1.00 91.56 89 HIS A C 1
ATOM 748 O O . HIS A 1 89 ? 4.598 -2.955 -9.408 1.00 91.56 89 HIS A O 1
ATOM 754 N N . PRO A 1 90 ? 5.582 -4.207 -7.803 1.00 86.12 90 PRO A N 1
ATOM 755 C CA . PRO A 1 90 ? 6.250 -5.128 -8.729 1.00 86.12 90 PRO A CA 1
ATOM 756 C C . PRO A 1 90 ? 5.336 -5.652 -9.848 1.00 86.12 90 PRO A C 1
ATOM 758 O O . PRO A 1 90 ? 5.691 -5.577 -11.023 1.00 86.12 90 PRO A O 1
ATOM 761 N N . ASN A 1 91 ? 4.107 -6.042 -9.498 1.00 85.94 91 ASN A N 1
ATOM 762 C CA . ASN A 1 91 ? 3.099 -6.575 -10.423 1.00 85.94 91 ASN A CA 1
ATOM 763 C C . ASN A 1 91 ? 2.305 -5.504 -11.200 1.00 85.94 91 ASN A C 1
ATOM 765 O O . ASN A 1 91 ? 1.340 -5.819 -11.894 1.00 85.94 91 ASN A O 1
ATOM 769 N N . MET A 1 92 ? 2.678 -4.228 -11.081 1.00 90.00 92 MET A N 1
ATOM 770 C CA . MET A 1 92 ? 2.015 -3.090 -11.735 1.00 90.00 92 MET A CA 1
ATOM 771 C C . MET A 1 92 ? 3.012 -2.128 -12.390 1.00 90.00 92 MET A C 1
ATOM 773 O O . MET A 1 92 ? 2.719 -0.946 -12.573 1.00 90.00 92 MET A O 1
ATOM 777 N N . ARG A 1 93 ? 4.204 -2.613 -12.748 1.00 91.62 93 ARG A N 1
ATOM 778 C CA . ARG A 1 93 ? 5.176 -1.824 -13.509 1.00 91.62 93 ARG A CA 1
ATOM 779 C C . ARG A 1 93 ? 4.717 -1.644 -14.964 1.00 91.62 93 ARG A C 1
ATOM 781 O O . ARG A 1 93 ? 4.167 -2.583 -15.54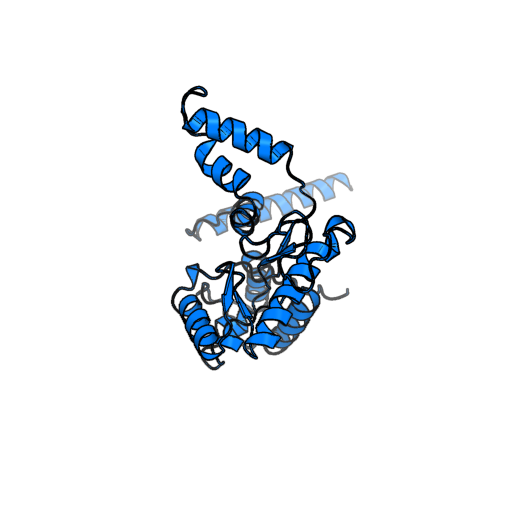6 1.00 91.62 93 ARG A O 1
ATOM 788 N N . PRO A 1 94 ? 4.953 -0.467 -15.573 1.00 94.06 94 PRO A N 1
ATOM 789 C CA . PRO A 1 94 ? 4.800 -0.298 -17.012 1.00 94.06 94 PRO A CA 1
ATOM 790 C C . PRO A 1 94 ? 5.650 -1.319 -17.777 1.00 94.06 94 PRO A C 1
ATOM 792 O O . PRO A 1 94 ? 6.785 -1.590 -17.383 1.00 94.06 94 PRO A O 1
ATOM 795 N N . LYS A 1 95 ? 5.125 -1.845 -18.884 1.00 93.94 95 LYS A N 1
ATOM 796 C CA . LYS A 1 95 ? 5.877 -2.693 -19.821 1.00 93.94 95 LYS A CA 1
ATOM 797 C C . LYS A 1 95 ? 6.332 -1.826 -20.983 1.00 93.94 95 LYS A C 1
ATOM 799 O O . LYS A 1 95 ? 5.494 -1.189 -21.614 1.00 93.94 95 LYS A O 1
ATOM 804 N N . ASP A 1 96 ? 7.641 -1.718 -21.191 1.00 92.25 96 ASP A N 1
ATOM 805 C CA . ASP A 1 96 ? 8.246 -0.867 -22.228 1.00 92.25 96 ASP A CA 1
ATOM 806 C C . ASP A 1 96 ? 7.716 0.579 -22.216 1.00 92.25 96 ASP A C 1
ATOM 808 O O . ASP A 1 96 ? 7.444 1.181 -23.251 1.00 92.25 96 ASP A O 1
ATOM 812 N N . GLY A 1 97 ? 7.486 1.134 -21.019 1.00 93.00 97 GLY A N 1
ATOM 813 C CA . GLY A 1 97 ? 6.935 2.484 -20.841 1.00 93.00 97 GLY A CA 1
ATOM 814 C C . GLY A 1 97 ? 5.425 2.620 -21.092 1.00 93.00 97 GLY A C 1
ATOM 815 O O . GLY A 1 97 ? 4.903 3.735 -21.033 1.00 93.00 97 GLY A O 1
ATOM 816 N N . HIS A 1 98 ? 4.708 1.520 -21.323 1.00 96.44 98 HIS A N 1
ATOM 817 C CA . HIS A 1 98 ? 3.271 1.485 -21.597 1.00 96.44 98 HIS A CA 1
ATOM 818 C C . HIS A 1 98 ? 2.482 0.791 -20.483 1.00 96.44 98 HIS A C 1
ATOM 820 O O . HIS A 1 98 ? 3.026 0.095 -19.622 1.00 96.44 98 HIS A O 1
ATOM 826 N N . CYS A 1 99 ? 1.165 0.991 -20.495 1.00 97.06 99 CYS A N 1
ATOM 827 C CA . CYS A 1 99 ? 0.246 0.296 -19.604 1.00 97.06 99 CYS A CA 1
ATOM 828 C C . CYS A 1 99 ? 0.386 -1.223 -19.816 1.00 97.06 99 CYS A C 1
ATOM 830 O O . CYS A 1 99 ? 0.318 -1.666 -20.962 1.00 97.06 99 CYS A O 1
ATOM 832 N N . PRO A 1 100 ? 0.548 -2.035 -18.753 1.00 95.88 100 PRO A N 1
ATOM 833 C CA . PRO A 1 100 ? 0.798 -3.472 -18.890 1.00 95.88 100 PRO A CA 1
ATOM 834 C C . PRO A 1 100 ? -0.402 -4.265 -19.434 1.00 95.88 100 PRO A C 1
ATOM 836 O O . PRO A 1 100 ? -0.247 -5.432 -19.798 1.00 95.88 100 PRO A O 1
ATOM 839 N N . VAL A 1 101 ? -1.592 -3.658 -19.477 1.00 96.00 101 VAL A N 1
ATOM 840 C CA . VAL A 1 101 ? -2.803 -4.251 -20.053 1.00 96.00 101 VAL A CA 1
ATOM 841 C C . VAL A 1 101 ? -2.759 -4.109 -21.572 1.00 96.00 101 VAL A C 1
ATOM 843 O O . VAL A 1 101 ? -2.882 -3.000 -22.089 1.00 96.00 101 VAL A O 1
ATOM 846 N N . LEU A 1 102 ? -2.653 -5.236 -22.283 1.00 92.06 102 LEU A N 1
ATOM 847 C CA . LEU A 1 102 ? -2.476 -5.283 -23.744 1.00 92.06 102 LEU A CA 1
ATOM 848 C C . LEU A 1 102 ? -3.530 -4.476 -24.514 1.00 92.06 102 LEU A C 1
ATOM 850 O O . LEU A 1 102 ? -3.187 -3.708 -25.409 1.00 92.06 102 LEU A O 1
ATOM 854 N N . ARG A 1 103 ? -4.811 -4.590 -24.138 1.00 94.44 103 ARG A N 1
ATOM 855 C CA . ARG A 1 103 ? -5.906 -3.843 -24.788 1.00 94.44 103 ARG A CA 1
ATOM 856 C C . ARG A 1 103 ? -5.824 -2.327 -24.580 1.00 94.44 103 ARG A C 1
ATOM 858 O O . ARG A 1 103 ? -6.415 -1.582 -25.349 1.00 94.44 103 ARG A O 1
ATOM 865 N N . CYS A 1 104 ? -5.128 -1.876 -23.539 1.00 96.75 104 CYS A N 1
ATOM 866 C CA . CYS A 1 104 ? -4.940 -0.461 -23.249 1.00 96.75 104 CYS A CA 1
ATOM 867 C C . CYS A 1 104 ? -3.660 0.065 -23.899 1.00 96.75 104 CYS A C 1
ATOM 869 O O . CYS A 1 104 ? -3.721 1.033 -24.650 1.00 96.75 104 CYS A O 1
ATOM 871 N N . SER A 1 105 ? -2.511 -0.549 -23.577 1.00 94.12 105 SER A N 1
ATOM 872 C CA . SER A 1 105 ? -1.169 -0.214 -24.083 1.00 94.12 105 SER A CA 1
ATOM 873 C C . SER A 1 105 ? -0.876 1.290 -24.169 1.00 94.12 105 SER A C 1
ATOM 875 O O . SER A 1 105 ? -0.129 1.747 -25.027 1.00 94.12 105 SER A O 1
ATOM 877 N N . LYS A 1 106 ? -1.472 2.099 -23.285 1.00 96.69 106 LYS A N 1
ATOM 878 C CA . LYS A 1 106 ? -1.311 3.553 -23.302 1.00 96.69 106 LYS A CA 1
ATOM 879 C C . LYS A 1 106 ? 0.135 3.915 -22.941 1.00 96.69 106 LYS A C 1
ATOM 881 O O . LYS A 1 106 ? 0.622 3.389 -21.942 1.00 96.69 106 LYS A O 1
ATOM 886 N N . PRO A 1 107 ? 0.811 4.828 -23.657 1.00 97.12 107 PRO A N 1
ATOM 887 C CA . PRO A 1 107 ? 2.144 5.282 -23.265 1.00 97.12 107 PRO A CA 1
ATOM 888 C C .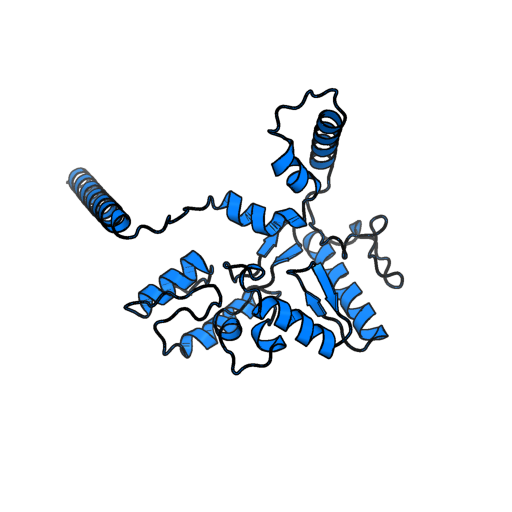 PRO A 1 107 ? 2.086 6.087 -21.958 1.00 97.12 107 PRO A C 1
ATOM 890 O O . PRO A 1 107 ? 1.338 7.063 -21.857 1.00 97.12 107 PRO A O 1
ATOM 893 N N . MET A 1 108 ? 2.868 5.713 -20.941 1.00 95.31 108 MET A N 1
ATOM 894 C CA . MET A 1 108 ? 2.824 6.361 -19.618 1.00 95.31 108 MET A CA 1
ATOM 895 C C . MET A 1 108 ? 3.299 7.814 -19.639 1.00 95.31 108 MET A C 1
ATOM 897 O O . MET A 1 108 ? 2.851 8.615 -18.820 1.00 95.31 108 MET A O 1
ATOM 901 N N . ASN A 1 109 ? 4.161 8.183 -20.586 1.00 94.00 109 ASN A N 1
ATOM 902 C CA . ASN A 1 109 ? 4.638 9.557 -20.755 1.00 94.00 109 ASN A CA 1
ATOM 903 C C . ASN A 1 109 ? 3.527 10.545 -21.171 1.00 94.00 109 ASN A C 1
ATOM 905 O O . ASN A 1 109 ? 3.653 11.729 -20.878 1.00 94.00 109 ASN A O 1
ATOM 909 N N . THR A 1 110 ? 2.424 10.069 -21.762 1.00 96.50 110 THR A N 1
ATOM 910 C CA . THR A 1 110 ? 1.249 10.898 -22.104 1.00 96.50 110 THR A CA 1
ATOM 911 C C . THR A 1 110 ? 0.408 11.276 -20.885 1.00 96.50 110 THR A C 1
ATOM 913 O O . THR A 1 110 ? -0.410 12.191 -20.948 1.00 96.50 110 THR A O 1
ATOM 916 N N . LEU A 1 111 ? 0.596 10.576 -19.764 1.00 95.81 111 LEU A N 1
ATOM 917 C CA . LEU A 1 111 ? -0.082 10.850 -18.507 1.00 95.81 111 LEU A CA 1
ATOM 918 C C . LEU A 1 111 ? 0.823 11.685 -17.596 1.00 95.81 111 LEU A C 1
ATOM 920 O O . LEU A 1 111 ? 2.020 11.407 -17.447 1.00 95.81 111 LEU A O 1
ATOM 924 N N . MET A 1 112 ? 0.224 12.659 -16.907 1.00 95.81 112 MET A N 1
ATOM 925 C CA . MET A 1 112 ? 0.884 13.344 -15.793 1.00 95.81 112 MET A CA 1
ATOM 926 C C . MET A 1 112 ? 1.285 12.326 -14.720 1.00 95.81 112 MET A C 1
ATOM 928 O O . MET A 1 112 ? 0.530 11.390 -14.450 1.00 95.81 112 MET A O 1
ATOM 932 N N . ALA A 1 113 ? 2.445 12.520 -14.086 1.00 94.75 113 ALA A N 1
ATOM 933 C CA . ALA A 1 113 ? 2.990 11.581 -13.101 1.00 94.75 113 ALA A CA 1
ATOM 934 C C . ALA A 1 113 ? 1.984 11.144 -12.005 1.00 94.75 113 ALA A C 1
ATOM 936 O O . ALA A 1 113 ? 1.869 9.935 -11.797 1.00 94.75 113 ALA A O 1
ATOM 937 N N . PRO A 1 114 ? 1.169 12.043 -11.402 1.00 94.81 114 PRO A N 1
ATOM 938 C CA . PRO A 1 114 ? 0.118 11.671 -10.440 1.00 94.81 114 PRO A CA 1
ATOM 939 C C . PRO A 1 114 ? -0.911 10.651 -10.950 1.00 94.81 114 PRO A C 1
ATOM 941 O O . PRO A 1 114 ? -1.516 9.925 -10.165 1.00 94.81 114 PRO A O 1
ATOM 944 N N . ASN A 1 115 ? -1.110 10.575 -12.267 1.00 96.19 115 ASN A N 1
ATOM 945 C CA . ASN A 1 115 ? -2.153 9.758 -12.881 1.00 96.19 115 ASN A CA 1
ATOM 946 C C . ASN A 1 115 ? -1.639 8.403 -13.381 1.00 96.19 115 ASN A C 1
ATOM 948 O O . ASN A 1 115 ? -2.450 7.524 -13.664 1.00 96.19 115 ASN A O 1
ATOM 952 N N . ARG A 1 116 ? -0.319 8.214 -13.508 1.00 96.25 116 ARG A N 1
ATOM 953 C CA . ARG A 1 116 ? 0.263 7.012 -14.131 1.00 96.25 116 ARG A CA 1
ATOM 954 C C . ARG A 1 116 ? -0.021 5.746 -13.326 1.00 96.25 116 ARG A C 1
ATOM 956 O O . ARG A 1 116 ? -0.559 4.784 -13.868 1.00 96.25 116 ARG A O 1
ATOM 963 N N . TRP A 1 117 ? 0.284 5.764 -12.027 1.00 95.88 117 TRP A N 1
ATOM 964 C CA . TRP A 1 117 ? 0.033 4.621 -11.146 1.00 95.88 117 TRP A CA 1
ATOM 965 C C . TRP A 1 117 ? -1.461 4.290 -11.062 1.00 95.88 117 TRP A C 1
ATOM 967 O O . TRP A 1 117 ? -1.856 3.146 -11.275 1.00 95.88 117 TRP A O 1
ATOM 977 N N . SER A 1 118 ? -2.292 5.310 -10.820 1.00 95.94 118 SER A N 1
ATOM 978 C CA . SER A 1 118 ? -3.749 5.160 -10.710 1.00 95.94 118 SER A CA 1
ATOM 979 C C . SER A 1 118 ? -4.350 4.574 -11.990 1.00 95.94 118 SER A C 1
ATOM 981 O O . SER A 1 118 ? -5.159 3.647 -11.935 1.00 95.94 118 SER A O 1
ATOM 983 N N . HIS A 1 119 ? -3.891 5.041 -13.155 1.00 97.44 119 HIS A N 1
ATOM 984 C CA . HIS A 1 119 ? -4.290 4.475 -14.436 1.00 97.44 119 HIS A CA 1
ATOM 985 C C . HIS A 1 119 ? -3.969 2.980 -14.529 1.00 97.44 119 HIS A C 1
ATOM 987 O O . HIS A 1 119 ? -4.863 2.204 -14.859 1.00 97.44 119 HIS A O 1
ATOM 993 N N . ILE A 1 120 ? -2.730 2.568 -14.231 1.00 97.12 120 ILE A N 1
ATOM 994 C CA . ILE A 1 120 ? -2.345 1.150 -14.300 1.00 97.12 120 ILE A CA 1
ATOM 995 C C . ILE A 1 120 ? -3.179 0.322 -13.323 1.00 97.12 120 ILE A C 1
ATOM 997 O O . ILE A 1 120 ? -3.754 -0.682 -13.734 1.00 97.12 120 ILE A O 1
ATOM 1001 N N . TYR A 1 121 ? -3.303 0.761 -12.068 1.00 97.25 121 TYR A N 1
ATOM 1002 C CA . TYR A 1 121 ? -4.096 0.067 -11.054 1.00 97.25 121 TYR A CA 1
ATOM 1003 C C . TYR A 1 121 ? -5.534 -0.177 -11.530 1.00 97.25 121 TYR A C 1
ATOM 1005 O O . TYR A 1 121 ? -6.004 -1.314 -11.545 1.00 97.25 121 TYR A O 1
ATOM 1013 N N . HIS A 1 122 ? -6.226 0.877 -11.972 1.00 97.38 122 HIS A N 1
ATOM 1014 C CA . HIS A 1 122 ? -7.613 0.765 -12.420 1.00 97.38 122 HIS A CA 1
ATOM 1015 C C . HIS A 1 122 ? -7.751 -0.024 -13.722 1.00 97.38 122 HIS A C 1
ATOM 1017 O O . HIS A 1 122 ? -8.723 -0.757 -13.880 1.00 97.38 122 HIS A O 1
ATOM 1023 N N . CYS A 1 123 ? -6.787 0.084 -14.635 1.00 97.69 123 CYS A N 1
ATOM 1024 C CA . CYS A 1 123 ? -6.820 -0.640 -15.899 1.00 97.69 123 CYS A CA 1
ATOM 1025 C C . CYS A 1 123 ? -6.604 -2.146 -15.696 1.00 97.69 123 CYS A C 1
ATOM 1027 O O . CYS A 1 123 ? -7.357 -2.944 -16.249 1.00 97.69 123 CYS A O 1
ATOM 1029 N N . VAL A 1 124 ? -5.633 -2.539 -14.862 1.00 96.88 124 VAL A N 1
ATOM 1030 C CA . VAL A 1 124 ? -5.400 -3.947 -14.497 1.00 96.88 124 VAL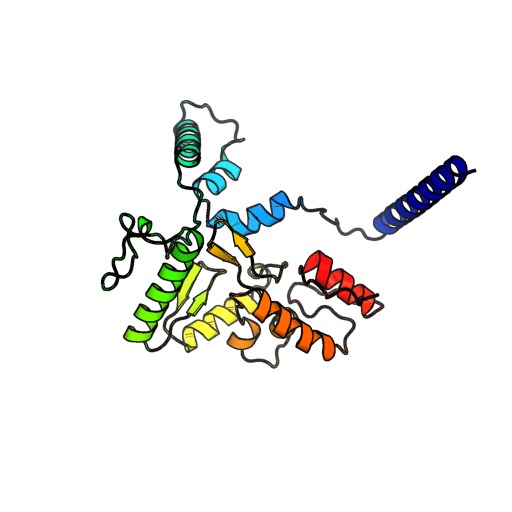 A CA 1
ATOM 1031 C C . VAL A 1 124 ? -6.610 -4.505 -13.754 1.00 96.88 124 VAL A C 1
ATOM 1033 O O . VAL A 1 124 ? -7.099 -5.575 -14.109 1.00 96.88 124 VAL A O 1
ATOM 1036 N N . LYS A 1 125 ? -7.148 -3.751 -12.785 1.00 97.31 125 LYS A N 1
ATOM 1037 C CA . LYS A 1 125 ? -8.365 -4.133 -12.061 1.00 97.31 125 LYS A CA 1
ATOM 1038 C C . LYS A 1 125 ? -9.528 -4.405 -13.011 1.00 97.31 125 LYS A C 1
ATOM 1040 O O . LYS A 1 125 ? -10.118 -5.474 -12.942 1.00 97.31 125 LYS A O 1
ATOM 1045 N N . ALA A 1 126 ? -9.818 -3.461 -13.907 1.00 97.81 126 ALA A N 1
ATOM 1046 C CA . ALA A 1 126 ? -10.904 -3.591 -14.872 1.00 97.81 126 ALA A CA 1
ATOM 1047 C C . ALA A 1 126 ? -10.692 -4.789 -15.806 1.00 97.81 126 ALA A C 1
ATOM 1049 O O . ALA A 1 126 ? -11.639 -5.513 -16.081 1.00 97.81 126 ALA A O 1
ATOM 1050 N N . SER A 1 127 ? -9.454 -5.043 -16.243 1.00 97.12 127 SER A N 1
ATOM 1051 C CA . SER A 1 127 ? -9.133 -6.210 -17.072 1.00 97.12 127 SER A CA 1
ATOM 1052 C C . SER A 1 127 ? -9.405 -7.534 -16.353 1.00 97.12 127 SER A C 1
ATOM 1054 O O . SER A 1 127 ? -9.873 -8.477 -16.983 1.00 97.12 127 SER A O 1
ATOM 1056 N N . TYR A 1 128 ? -9.104 -7.627 -15.056 1.00 97.06 128 TYR A N 1
ATOM 1057 C CA . TYR A 1 128 ? -9.409 -8.824 -14.275 1.00 97.06 128 TYR A CA 1
ATOM 1058 C C . TYR A 1 128 ? -10.896 -8.951 -13.949 1.00 97.06 128 TYR A C 1
ATOM 1060 O O . TYR A 1 128 ? -11.424 -10.056 -13.989 1.00 97.06 128 TYR A O 1
ATOM 1068 N N . GLU A 1 129 ? -11.583 -7.846 -13.661 1.00 97.56 129 GLU A N 1
ATOM 1069 C CA . GLU A 1 129 ? -13.033 -7.861 -13.442 1.00 97.56 129 GLU A CA 1
ATOM 1070 C C . GLU A 1 129 ? -13.792 -8.263 -14.713 1.00 97.56 129 GLU A C 1
ATOM 1072 O O . GLU A 1 129 ? -14.733 -9.040 -14.619 1.00 97.56 129 GLU A O 1
ATOM 1077 N N . ASP A 1 130 ? -13.347 -7.826 -15.894 1.00 97.00 130 ASP A N 1
ATOM 1078 C CA . ASP A 1 130 ? -13.911 -8.246 -17.186 1.00 97.00 130 ASP A CA 1
ATOM 1079 C C . ASP A 1 130 ? -13.741 -9.756 -17.426 1.00 97.00 130 ASP A C 1
ATOM 1081 O O . ASP A 1 130 ? -14.656 -10.433 -17.886 1.00 97.00 130 ASP A O 1
ATOM 1085 N N . GLN A 1 131 ? -12.581 -10.309 -17.060 1.00 96.62 131 GLN A N 1
ATOM 1086 C CA . GLN A 1 131 ? -12.269 -11.718 -17.298 1.00 96.62 131 GLN A CA 1
ATOM 1087 C C . GLN A 1 131 ? -12.858 -12.675 -16.248 1.00 96.62 131 GLN A C 1
ATOM 1089 O O . GLN A 1 131 ? -13.240 -13.794 -16.585 1.00 96.62 131 GLN A O 1
ATOM 1094 N N . TYR A 1 132 ? -12.885 -12.272 -14.976 1.00 97.31 132 TYR A N 1
ATOM 1095 C CA . TYR A 1 132 ? -13.183 -13.157 -13.843 1.00 97.31 132 TYR A CA 1
ATOM 1096 C C . TYR A 1 132 ? -14.399 -12.719 -13.017 1.00 97.31 132 TYR A C 1
ATOM 1098 O O . TYR A 1 132 ? -14.792 -13.427 -12.093 1.00 97.31 132 TYR A O 1
ATOM 1106 N N . GLY A 1 133 ? -14.979 -11.547 -13.291 1.00 97.38 133 GLY A N 1
ATOM 1107 C CA . GLY A 1 133 ? -16.084 -10.966 -12.518 1.00 97.38 133 GLY A CA 1
ATOM 1108 C C . GLY A 1 133 ? -15.675 -10.374 -11.163 1.00 97.38 133 GLY A C 1
ATOM 1109 O O . GLY A 1 133 ? -16.471 -9.684 -10.529 1.00 97.38 133 GLY A O 1
ATOM 1110 N N . PHE A 1 134 ? -14.438 -10.604 -10.713 1.00 97.38 134 PHE A N 1
ATOM 1111 C CA . PHE A 1 134 ? -13.921 -10.128 -9.434 1.00 97.38 134 PHE A CA 1
ATOM 1112 C C . PHE A 1 134 ? -12.425 -9.827 -9.528 1.00 97.38 134 PHE A C 1
ATOM 1114 O O . PHE A 1 134 ? -11.659 -10.603 -10.098 1.00 97.38 134 PHE A O 1
ATOM 1121 N N . ALA A 1 135 ? -11.988 -8.726 -8.913 1.00 97.25 135 ALA A N 1
ATOM 1122 C CA . ALA A 1 135 ? -10.571 -8.455 -8.709 1.00 97.25 135 ALA A CA 1
ATOM 1123 C C . ALA A 1 135 ? -10.323 -7.594 -7.467 1.00 97.25 135 ALA A C 1
ATOM 1125 O O . ALA A 1 135 ? -10.830 -6.472 -7.332 1.00 97.25 135 ALA A O 1
ATOM 1126 N N . ARG A 1 136 ? -9.464 -8.089 -6.577 1.00 97.06 136 ARG A N 1
ATOM 1127 C CA . ARG A 1 136 ? -8.931 -7.344 -5.434 1.00 97.06 136 ARG A CA 1
ATOM 1128 C C . ARG A 1 136 ? -7.418 -7.430 -5.428 1.00 97.06 136 ARG A C 1
ATOM 1130 O O . ARG A 1 136 ? -6.852 -8.457 -5.769 1.00 97.06 136 ARG A O 1
ATOM 1137 N N . PHE A 1 137 ? -6.777 -6.334 -5.054 1.00 96.50 137 PHE A N 1
ATOM 1138 C CA . PHE A 1 137 ? -5.333 -6.273 -4.891 1.00 96.50 137 PHE A CA 1
ATOM 1139 C C . PHE A 1 137 ? -5.021 -6.219 -3.401 1.00 96.50 137 PHE A C 1
ATOM 1141 O O . PHE A 1 137 ? -5.542 -5.339 -2.711 1.00 96.50 137 PHE A O 1
ATOM 1148 N N . CYS A 1 138 ? -4.197 -7.136 -2.904 1.00 95.81 138 CYS A N 1
ATOM 1149 C CA . CYS A 1 138 ? -3.626 -7.025 -1.572 1.00 95.81 138 CYS A CA 1
ATOM 1150 C C . CYS A 1 138 ? -2.379 -6.151 -1.648 1.00 95.81 138 CYS A C 1
ATOM 1152 O O . CYS A 1 138 ? -1.375 -6.551 -2.231 1.00 95.81 138 CYS A O 1
ATOM 1154 N N . PHE A 1 139 ? -2.423 -4.974 -1.031 1.00 93.94 139 PHE A N 1
ATOM 1155 C CA . PHE A 1 139 ? -1.254 -4.096 -0.952 1.00 93.94 139 PHE A CA 1
ATOM 1156 C C . PHE A 1 139 ? -0.202 -4.579 0.056 1.00 93.94 139 PHE A C 1
ATOM 1158 O O . PHE A 1 139 ? 0.916 -4.078 0.043 1.00 93.94 139 PHE A O 1
ATOM 1165 N N . LEU A 1 140 ? -0.545 -5.524 0.938 1.00 92.19 140 LEU A N 1
ATOM 1166 C CA . LEU A 1 140 ? 0.419 -6.121 1.866 1.00 92.19 140 LEU A CA 1
ATOM 1167 C C . LEU A 1 140 ? 1.299 -7.154 1.148 1.00 92.19 140 LEU A C 1
ATOM 1169 O O . LEU A 1 140 ? 2.507 -7.182 1.358 1.00 92.19 140 LEU A O 1
ATOM 1173 N N . CYS A 1 141 ? 0.707 -7.951 0.252 1.00 93.12 141 CYS A N 1
ATOM 1174 C CA . CYS A 1 141 ? 1.413 -8.977 -0.526 1.00 93.12 141 CYS A CA 1
ATOM 1175 C C . CYS A 1 141 ? 1.848 -8.512 -1.921 1.00 93.12 141 CYS A C 1
ATOM 1177 O O . CYS A 1 141 ? 2.685 -9.148 -2.548 1.00 93.12 141 CYS A O 1
ATOM 1179 N N . ASN A 1 142 ? 1.309 -7.394 -2.410 1.00 92.88 142 ASN A N 1
ATOM 1180 C CA . ASN A 1 142 ? 1.477 -6.896 -3.776 1.00 92.88 142 ASN A CA 1
ATOM 1181 C C . ASN A 1 142 ? 0.911 -7.823 -4.860 1.00 92.88 142 ASN A C 1
ATOM 1183 O O . ASN A 1 142 ? 1.455 -7.912 -5.963 1.00 92.88 142 ASN A O 1
ATOM 1187 N N . GLU A 1 143 ? -0.218 -8.472 -4.575 1.00 93.94 143 GLU A N 1
ATOM 1188 C CA . GLU A 1 143 ? -0.802 -9.514 -5.424 1.00 93.94 143 GLU A CA 1
ATOM 1189 C C . GLU A 1 143 ? -2.280 -9.279 -5.732 1.00 93.94 143 GLU A C 1
ATOM 1191 O O . GLU A 1 143 ? -3.042 -8.744 -4.925 1.00 93.94 143 GLU A O 1
ATOM 1196 N N . TRP A 1 144 ? -2.691 -9.705 -6.927 1.00 96.12 144 TRP A N 1
ATOM 1197 C CA . TRP A 1 144 ? -4.088 -9.703 -7.347 1.00 96.12 144 TRP A CA 1
ATOM 1198 C C . TRP A 1 144 ? -4.749 -11.036 -7.016 1.00 96.12 144 TRP A C 1
ATOM 1200 O O . TRP A 1 144 ? -4.205 -12.100 -7.288 1.00 96.12 144 TRP A O 1
ATOM 1210 N N . THR A 1 145 ? -5.970 -10.968 -6.504 1.00 96.88 145 THR A N 1
ATOM 1211 C CA . THR A 1 145 ? -6.865 -12.104 -6.320 1.00 96.88 145 THR A CA 1
ATOM 1212 C C . THR A 1 145 ? -8.121 -11.888 -7.152 1.00 96.88 145 THR A C 1
ATOM 1214 O O . THR A 1 145 ? -8.776 -10.851 -7.042 1.00 96.88 145 THR A O 1
ATOM 1217 N N . THR A 1 146 ? -8.467 -12.872 -7.978 1.00 97.44 146 THR A N 1
ATOM 1218 C CA . THR A 1 146 ? -9.594 -12.804 -8.924 1.00 97.44 146 THR A CA 1
ATOM 1219 C C . THR A 1 146 ? -10.780 -13.685 -8.528 1.00 97.44 146 THR A C 1
ATOM 1221 O O . THR A 1 146 ? -11.711 -13.882 -9.298 1.00 97.44 146 THR A O 1
ATOM 1224 N N . ASN A 1 147 ? -10.765 -14.212 -7.303 1.00 97.12 147 ASN A N 1
ATOM 1225 C CA . ASN A 1 147 ? -11.839 -15.019 -6.738 1.00 97.12 147 ASN A CA 1
ATOM 1226 C C . ASN A 1 147 ? -12.166 -14.538 -5.318 1.00 97.12 147 ASN A C 1
ATOM 1228 O O . ASN A 1 147 ? -11.266 -14.345 -4.504 1.00 97.12 147 ASN A O 1
ATOM 1232 N N . GLU A 1 148 ? -13.450 -14.363 -5.017 1.00 96.31 148 GLU A N 1
ATOM 1233 C CA . GLU A 1 148 ? -13.908 -13.805 -3.740 1.00 96.31 148 GLU A CA 1
ATOM 1234 C C . GLU A 1 148 ? -13.647 -14.720 -2.530 1.00 96.31 148 GLU A C 1
ATOM 1236 O O . GLU A 1 148 ? -13.257 -14.239 -1.462 1.00 96.31 148 GLU A O 1
ATOM 1241 N N . GLY A 1 149 ? -13.784 -16.039 -2.703 1.00 96.75 149 GLY A N 1
ATOM 1242 C CA . GLY A 1 149 ? -13.459 -17.022 -1.665 1.00 96.75 149 GLY A CA 1
ATOM 1243 C C . GLY A 1 149 ? -11.971 -16.992 -1.325 1.00 96.75 149 GLY A C 1
ATOM 1244 O O . GLY A 1 149 ? -11.605 -16.787 -0.170 1.00 96.75 149 GLY A O 1
ATOM 1245 N N . LYS A 1 150 ? -11.113 -17.038 -2.354 1.00 97.31 150 LYS A N 1
ATOM 1246 C CA . LYS A 1 150 ? -9.656 -16.906 -2.188 1.00 97.31 150 LYS A CA 1
ATOM 1247 C C . LYS A 1 150 ? -9.257 -15.574 -1.561 1.00 97.31 150 LYS A C 1
ATOM 1249 O O . LYS A 1 150 ? -8.303 -15.528 -0.796 1.00 97.31 150 LYS A O 1
ATOM 1254 N N . TRP A 1 151 ? -9.971 -14.490 -1.870 1.00 97.44 151 TRP A N 1
ATOM 1255 C CA . TRP A 1 151 ? -9.729 -13.191 -1.242 1.00 97.44 151 TRP A CA 1
ATOM 1256 C C . TRP A 1 151 ? -10.029 -13.232 0.257 1.00 97.44 151 TRP A C 1
ATOM 1258 O O . TRP A 1 151 ? -9.231 -12.754 1.057 1.00 97.44 151 TRP A O 1
ATOM 1268 N N . SER A 1 152 ? -11.152 -13.839 0.640 1.00 97.12 152 SER A N 1
ATOM 1269 C CA . SER A 1 152 ? -11.520 -14.001 2.049 1.00 97.12 152 SER A CA 1
ATOM 1270 C C . SER A 1 152 ? -10.510 -14.872 2.799 1.00 97.12 152 SER A C 1
ATOM 1272 O O . SER A 1 152 ? -10.054 -14.475 3.866 1.00 97.12 152 SER A O 1
ATOM 1274 N N . GLU A 1 153 ? -10.104 -16.007 2.225 1.00 97.44 153 GLU A N 1
ATOM 1275 C CA . GLU A 1 153 ? -9.069 -16.886 2.792 1.00 97.44 153 GLU A CA 1
ATOM 1276 C C . GLU A 1 153 ? -7.726 -16.157 2.941 1.00 97.44 153 GLU A C 1
ATOM 1278 O O . GLU A 1 153 ? -7.098 -16.201 3.997 1.00 97.44 153 GLU A O 1
ATOM 1283 N N . HIS A 1 154 ? -7.315 -15.413 1.912 1.00 97.06 154 HIS A N 1
ATOM 1284 C CA . HIS A 1 154 ? -6.099 -14.606 1.933 1.00 97.06 154 HIS A CA 1
ATOM 1285 C C . HIS A 1 154 ? -6.132 -13.537 3.037 1.00 97.06 154 HIS A C 1
ATOM 1287 O O . HIS A 1 154 ? -5.179 -13.387 3.801 1.00 97.06 154 HIS A O 1
ATOM 1293 N N . CYS A 1 155 ? -7.248 -12.814 3.166 1.00 96.94 155 CYS A N 1
ATOM 1294 C CA . CYS A 1 155 ? -7.444 -11.850 4.243 1.00 96.94 155 CYS A CA 1
ATOM 1295 C C . CYS A 1 155 ? -7.428 -12.511 5.627 1.00 96.94 155 CYS A C 1
ATOM 1297 O O . CYS A 1 155 ? -6.899 -11.911 6.560 1.00 96.94 155 CYS A O 1
ATOM 1299 N N . GLN A 1 156 ? -7.961 -13.729 5.771 1.00 96.94 156 GLN A N 1
ATOM 1300 C CA . GLN A 1 156 ? -7.900 -14.467 7.034 1.00 96.94 156 GLN A CA 1
ATOM 1301 C C . GLN A 1 156 ? -6.450 -14.783 7.408 1.00 96.94 156 GLN A C 1
ATOM 1303 O O . GLN A 1 156 ? -6.068 -14.554 8.549 1.00 96.94 156 GLN A O 1
ATOM 1308 N N . GLY A 1 157 ? -5.618 -15.179 6.438 1.00 96.88 157 GLY A N 1
ATOM 1309 C CA . GLY A 1 157 ? -4.189 -15.410 6.665 1.00 96.88 157 GLY A CA 1
ATOM 1310 C C . GLY A 1 157 ? -3.465 -14.205 7.278 1.00 96.88 157 GLY A C 1
ATOM 1311 O O . GLY A 1 157 ? -2.639 -14.378 8.169 1.00 96.88 157 GLY A O 1
ATOM 1312 N N . HIS A 1 158 ? -3.822 -12.980 6.873 1.00 96.06 158 HIS A N 1
ATOM 1313 C CA . HIS A 1 158 ? -3.311 -11.757 7.507 1.00 96.06 158 HIS A CA 1
ATOM 1314 C C . HIS A 1 158 ? -3.848 -11.533 8.925 1.00 96.06 158 HIS A C 1
ATOM 1316 O O . HIS A 1 158 ? -3.117 -11.057 9.789 1.00 96.06 158 HIS A O 1
ATOM 1322 N N . LEU A 1 159 ? -5.122 -11.845 9.175 1.00 95.56 159 LEU A N 1
ATOM 1323 C CA . LEU A 1 159 ? -5.720 -11.708 10.506 1.00 95.56 159 LEU A CA 1
ATOM 1324 C C . LEU A 1 159 ? -5.148 -12.725 11.504 1.00 95.56 159 LEU A C 1
ATOM 1326 O O . LEU A 1 159 ? -5.038 -12.400 12.685 1.00 95.56 159 LEU A O 1
ATOM 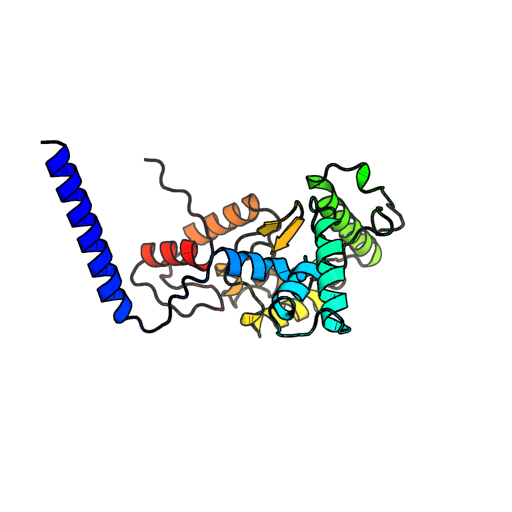1330 N N . ASP A 1 160 ? -4.768 -13.913 11.029 1.00 95.56 160 ASP A N 1
ATOM 1331 C CA . ASP A 1 160 ? -4.119 -14.964 11.822 1.00 95.56 160 ASP A CA 1
ATOM 1332 C C . ASP A 1 160 ? -2.641 -14.657 12.112 1.00 95.56 160 ASP A C 1
ATOM 1334 O O . ASP A 1 160 ? -2.082 -15.174 13.077 1.00 95.56 160 ASP A O 1
ATOM 1338 N N . GLN A 1 161 ? -2.025 -13.782 11.310 1.00 93.19 161 GLN A N 1
ATOM 1339 C CA . GLN A 1 161 ? -0.642 -13.309 11.448 1.00 93.19 161 GLN A CA 1
ATOM 1340 C C . GLN A 1 161 ? -0.604 -11.770 11.521 1.00 93.19 161 GLN A C 1
ATOM 1342 O O . GLN A 1 161 ? -0.191 -11.105 10.557 1.00 93.19 161 GLN A O 1
ATOM 1347 N N . PRO A 1 162 ? -1.061 -11.158 12.638 1.00 88.38 162 PRO A N 1
ATOM 1348 C CA . PRO A 1 162 ? -1.231 -9.710 12.747 1.00 88.38 162 PRO A CA 1
ATOM 1349 C C . PRO A 1 162 ? 0.037 -8.895 12.486 1.00 88.38 162 PRO A C 1
ATOM 1351 O O . PRO A 1 162 ? -0.062 -7.729 12.118 1.00 88.38 162 PRO A O 1
ATOM 1354 N N . GLU A 1 163 ? 1.227 -9.466 12.659 1.00 88.12 163 GLU A N 1
ATOM 1355 C CA . GLU A 1 163 ? 2.520 -8.857 12.339 1.00 88.12 163 GLU A CA 1
ATOM 1356 C C . GLU A 1 163 ? 2.658 -8.462 10.864 1.00 88.12 163 GLU A C 1
ATOM 1358 O O . GLU A 1 163 ? 3.372 -7.504 10.558 1.00 88.12 163 GLU A O 1
ATOM 1363 N N . THR A 1 164 ? 1.923 -9.134 9.973 1.00 89.44 164 THR A N 1
ATOM 1364 C CA . THR A 1 164 ? 1.847 -8.799 8.543 1.00 89.44 164 THR A CA 1
ATOM 1365 C C . THR A 1 164 ? 1.046 -7.520 8.280 1.00 89.44 164 THR A C 1
ATOM 1367 O O . THR A 1 164 ? 1.148 -6.932 7.203 1.00 89.44 164 THR A O 1
ATOM 1370 N N . ILE A 1 165 ? 0.270 -7.055 9.266 1.00 90.25 165 ILE A N 1
ATOM 1371 C CA . ILE A 1 165 ? -0.551 -5.851 9.179 1.00 90.25 165 ILE A CA 1
ATOM 1372 C C . ILE A 1 165 ? 0.232 -4.660 9.768 1.00 90.25 165 ILE A C 1
ATOM 1374 O O . ILE A 1 165 ? 0.733 -4.727 10.902 1.00 90.25 165 ILE A O 1
ATOM 1378 N N . PRO A 1 166 ? 0.354 -3.538 9.032 1.00 88.75 166 PRO A N 1
ATOM 1379 C CA . PRO A 1 166 ? 1.024 -2.340 9.525 1.00 88.75 166 PRO A CA 1
ATOM 1380 C C . PRO A 1 166 ? 0.356 -1.785 10.784 1.00 88.75 166 PRO A C 1
ATOM 1382 O O . PRO A 1 166 ? -0.865 -1.719 10.869 1.00 88.75 166 PRO A O 1
ATOM 1385 N N . VAL A 1 167 ? 1.160 -1.317 11.743 1.00 88.44 167 VAL A N 1
ATOM 1386 C CA . VAL A 1 167 ? 0.635 -0.599 12.918 1.00 88.44 167 VAL A CA 1
ATOM 1387 C C . VAL A 1 167 ? 0.060 0.754 12.497 1.00 88.44 167 VAL A C 1
ATOM 1389 O O . VAL A 1 167 ? -1.007 1.150 12.967 1.00 88.44 167 VAL A O 1
ATOM 1392 N N . GLN A 1 168 ? 0.740 1.462 11.589 1.00 90.69 168 GLN A N 1
ATOM 1393 C CA . GLN A 1 168 ? 0.241 2.725 11.058 1.00 90.69 168 GLN A CA 1
ATOM 1394 C C . GLN A 1 168 ? -0.895 2.454 10.058 1.00 90.69 168 GLN A C 1
ATOM 1396 O O . GLN A 1 168 ? -0.700 1.803 9.030 1.00 90.69 168 GLN A O 1
ATOM 1401 N N . CYS A 1 169 ? -2.096 2.919 10.401 1.00 92.88 169 CYS A N 1
ATOM 1402 C CA . CYS A 1 169 ? -3.348 2.542 9.746 1.00 92.88 169 CYS A CA 1
ATOM 1403 C C . CYS A 1 169 ? -3.746 3.474 8.595 1.00 92.88 169 CYS A C 1
ATOM 1405 O O . CYS A 1 169 ? -4.741 3.233 7.921 1.00 92.88 169 CYS A O 1
ATOM 1407 N N . GLU A 1 170 ? -3.034 4.573 8.390 1.00 92.88 170 GLU A N 1
ATOM 1408 C CA . GLU A 1 170 ? -3.334 5.592 7.397 1.00 92.88 170 GLU A CA 1
ATOM 1409 C C . GLU A 1 170 ? -2.854 5.201 5.991 1.00 92.88 170 GLU A C 1
ATOM 1411 O O . GLU A 1 170 ? -1.764 4.632 5.839 1.00 92.88 170 GLU A O 1
ATOM 1416 N N . PRO A 1 171 ? -3.604 5.586 4.938 1.00 94.38 171 PRO A N 1
ATOM 1417 C CA . PRO A 1 171 ? -3.127 5.436 3.574 1.00 94.38 171 PRO A CA 1
ATOM 1418 C C . PRO A 1 171 ? -1.829 6.220 3.357 1.00 94.38 171 PRO A C 1
ATOM 1420 O O . PRO A 1 171 ? -1.752 7.412 3.682 1.00 94.38 171 PRO A O 1
ATOM 1423 N N . LEU A 1 172 ? -0.842 5.567 2.747 1.00 93.00 172 LEU A N 1
ATOM 1424 C CA . LEU A 1 172 ? 0.451 6.142 2.400 1.00 93.00 172 LEU A CA 1
ATOM 1425 C C . LEU A 1 172 ? 0.594 6.241 0.883 1.00 93.00 172 LEU A C 1
ATOM 1427 O O . LEU A 1 172 ? 0.618 5.230 0.179 1.00 93.00 172 LEU A O 1
ATOM 1431 N N . VAL A 1 173 ? 0.743 7.471 0.393 1.00 93.25 173 VAL A N 1
ATOM 1432 C CA . VAL A 1 173 ? 1.109 7.758 -0.996 1.00 93.25 173 VAL A CA 1
ATOM 1433 C C . VAL A 1 173 ? 2.575 8.161 -1.037 1.00 93.25 173 VAL A C 1
ATOM 1435 O O . VAL A 1 173 ? 3.001 9.052 -0.304 1.00 93.25 173 VAL A O 1
ATOM 1438 N N . PHE A 1 174 ? 3.346 7.528 -1.911 1.00 92.94 174 PHE A N 1
ATOM 1439 C CA . PHE A 1 174 ? 4.759 7.821 -2.111 1.00 92.94 174 PHE A CA 1
ATOM 1440 C C . PHE A 1 174 ? 5.059 7.823 -3.603 1.00 92.94 174 PHE A C 1
ATOM 1442 O O . PHE A 1 174 ? 4.633 6.916 -4.314 1.00 92.94 174 PHE A O 1
ATOM 1449 N N . ARG A 1 175 ? 5.765 8.862 -4.076 1.00 93.00 175 ARG A N 1
ATOM 1450 C CA . ARG A 1 175 ? 6.041 9.083 -5.507 1.00 93.00 175 ARG A CA 1
ATOM 1451 C C . ARG A 1 175 ? 4.790 8.807 -6.348 1.00 93.00 175 ARG A C 1
ATOM 1453 O O . ARG A 1 175 ? 4.757 7.866 -7.129 1.00 93.00 175 ARG A O 1
ATOM 1460 N N . ASN A 1 176 ? 3.723 9.572 -6.112 1.00 94.44 176 ASN A N 1
ATOM 1461 C CA . ASN A 1 176 ? 2.478 9.508 -6.891 1.00 94.44 176 ASN A CA 1
ATOM 1462 C C . ASN A 1 176 ? 1.741 8.149 -6.925 1.00 94.44 176 ASN A C 1
ATOM 1464 O O . ASN A 1 176 ? 0.802 7.988 -7.702 1.00 94.44 176 ASN A O 1
ATOM 1468 N N . ALA A 1 177 ? 2.118 7.187 -6.083 1.00 94.19 177 ALA A N 1
ATOM 1469 C CA . ALA A 1 177 ? 1.503 5.870 -6.014 1.00 94.19 177 ALA A CA 1
ATOM 1470 C C . ALA A 1 177 ? 1.002 5.567 -4.607 1.00 94.19 177 ALA A C 1
ATOM 1472 O O . ALA A 1 177 ? 1.662 5.902 -3.621 1.00 94.19 177 ALA A O 1
ATOM 1473 N N . LEU A 1 178 ? -0.156 4.913 -4.505 1.00 95.19 178 LEU A N 1
ATOM 1474 C CA . LEU A 1 178 ? -0.615 4.365 -3.234 1.00 95.19 178 LEU A CA 1
ATOM 1475 C C . LEU A 1 178 ? 0.236 3.137 -2.898 1.00 95.19 178 LEU A C 1
ATOM 1477 O O . LEU A 1 178 ? 0.212 2.140 -3.619 1.00 95.19 178 LEU A O 1
ATOM 1481 N N . VAL A 1 179 ? 0.983 3.222 -1.803 1.00 92.44 179 VAL A N 1
ATOM 1482 C CA . VAL A 1 179 ? 1.877 2.156 -1.333 1.00 92.44 179 VAL A CA 1
ATOM 1483 C C . VAL A 1 179 ? 1.169 1.269 -0.335 1.00 92.44 179 VAL A C 1
ATOM 1485 O O . VAL A 1 179 ? 1.144 0.056 -0.486 1.00 92.44 179 VAL A O 1
ATOM 1488 N N . THR A 1 180 ? 0.554 1.891 0.665 1.00 92.00 180 THR A N 1
ATOM 1489 C CA . THR A 1 180 ? -0.191 1.198 1.710 1.00 92.00 180 THR A CA 1
ATOM 1490 C C . THR A 1 180 ? -1.588 1.801 1.759 1.00 92.00 180 THR A C 1
ATOM 1492 O O . THR A 1 180 ? -1.707 3.029 1.793 1.00 92.00 180 THR A O 1
ATOM 1495 N N . PRO A 1 181 ? -2.653 0.991 1.744 1.00 95.06 181 PRO A N 1
ATOM 1496 C CA . PRO A 1 181 ? -4.004 1.478 1.917 1.00 95.06 181 PRO A CA 1
ATOM 1497 C C . PRO A 1 181 ? -4.221 1.842 3.381 1.00 95.06 181 PRO A C 1
ATOM 1499 O O . PRO A 1 181 ? -3.470 1.444 4.268 1.00 95.06 181 PRO A O 1
ATOM 1502 N N . GLY A 1 182 ? -5.281 2.595 3.633 1.00 95.56 182 GLY A N 1
ATOM 1503 C CA . GLY A 1 182 ? -5.762 2.766 4.990 1.00 95.56 182 GLY A CA 1
ATOM 1504 C C . GLY A 1 182 ? -6.456 1.500 5.469 1.00 95.56 182 GLY A C 1
ATOM 1505 O O . GLY A 1 182 ? -7.184 0.876 4.696 1.00 95.56 182 GLY A O 1
ATOM 1506 N N . PHE A 1 183 ? -6.286 1.181 6.743 1.00 95.94 183 PHE A N 1
ATOM 1507 C CA . PHE A 1 183 ? -7.045 0.163 7.458 1.00 95.94 183 PHE A CA 1
ATOM 1508 C C . PHE A 1 183 ? -7.782 0.807 8.626 1.00 95.94 183 PHE A C 1
ATOM 1510 O O . PHE A 1 183 ? -7.342 1.814 9.180 1.00 95.94 183 PHE A O 1
ATOM 1517 N N . CYS A 1 184 ? -8.931 0.255 8.996 1.00 94.62 184 CYS A N 1
ATOM 1518 C CA . CYS A 1 184 ? -9.653 0.709 10.175 1.00 94.62 184 CYS A CA 1
ATOM 1519 C C . CYS A 1 184 ? -9.282 -0.190 11.363 1.00 94.62 184 CYS A C 1
ATOM 1521 O O . CYS A 1 184 ? -9.597 -1.380 11.318 1.00 94.62 184 CYS A O 1
ATOM 1523 N N . PRO A 1 185 ? -8.651 0.328 12.436 1.00 92.25 185 PRO A N 1
ATOM 1524 C CA . PRO A 1 185 ? -8.301 -0.502 13.589 1.00 92.25 185 PRO A CA 1
ATOM 1525 C C . PRO A 1 185 ? -9.539 -1.094 14.272 1.00 92.25 185 PRO A C 1
ATOM 1527 O O . PRO A 1 185 ? -9.466 -2.196 14.802 1.00 92.25 185 PRO A O 1
ATOM 1530 N N . PHE A 1 186 ? -10.679 -0.396 14.234 1.00 91.88 18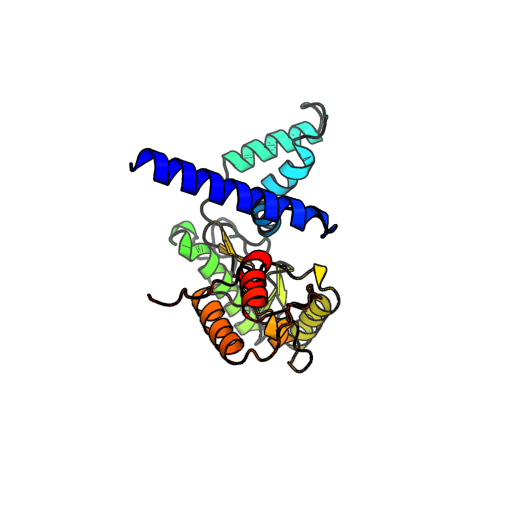6 PHE A N 1
ATOM 1531 C CA . PHE A 1 186 ? -11.937 -0.872 14.813 1.00 91.88 186 PHE A CA 1
ATOM 1532 C C . PHE A 1 186 ? -12.478 -2.087 14.061 1.00 91.88 186 PHE A C 1
ATOM 1534 O O . PHE A 1 186 ? -12.853 -3.076 14.683 1.00 91.88 186 PHE A O 1
ATOM 1541 N N . HIS A 1 187 ? -12.438 -2.059 12.727 1.00 94.25 187 HIS A N 1
ATOM 1542 C CA . HIS A 1 187 ? -12.818 -3.204 11.902 1.00 94.25 187 HIS A CA 1
ATOM 1543 C C . HIS A 1 187 ? -11.829 -4.363 12.027 1.00 94.25 187 HIS A C 1
ATOM 1545 O O . HIS A 1 187 ? -12.258 -5.505 12.178 1.00 94.25 187 HIS A O 1
ATOM 1551 N N . LEU A 1 188 ? -10.520 -4.090 12.018 1.00 94.00 188 LEU A N 1
ATOM 1552 C CA . LEU A 1 188 ? -9.492 -5.124 12.163 1.00 94.00 188 LEU A CA 1
ATOM 1553 C C . LEU A 1 188 ? -9.723 -5.970 13.426 1.00 94.00 188 LEU A C 1
ATOM 1555 O O . LEU A 1 188 ? -9.733 -7.202 13.350 1.00 94.00 188 LEU A O 1
ATOM 1559 N N . GLY A 1 189 ? -9.983 -5.323 14.566 1.00 90.12 189 GLY A N 1
ATOM 1560 C CA . GLY A 1 189 ? -10.262 -5.993 15.841 1.00 90.12 189 GLY A CA 1
ATOM 1561 C C . GLY A 1 189 ? -11.668 -6.560 16.010 1.00 90.12 189 GLY A C 1
ATOM 1562 O O . GLY A 1 189 ? -11.914 -7.279 16.977 1.00 90.12 189 GLY A O 1
ATOM 1563 N N . ASN A 1 190 ? -12.608 -6.259 15.113 1.00 91.12 190 ASN A N 1
ATOM 1564 C CA . ASN A 1 190 ? -13.992 -6.692 15.267 1.00 91.12 190 ASN A CA 1
ATOM 1565 C C . ASN A 1 190 ? -14.211 -8.086 14.666 1.00 91.12 190 ASN A C 1
ATOM 1567 O O . ASN A 1 190 ? -14.539 -8.230 13.490 1.00 91.12 190 ASN A O 1
ATOM 1571 N N . ALA A 1 191 ? -14.080 -9.118 15.501 1.00 91.44 191 ALA A N 1
ATOM 1572 C CA . ALA A 1 191 ? -14.311 -10.511 15.114 1.00 91.44 191 ALA A CA 1
ATOM 1573 C C . ALA A 1 191 ? -15.752 -10.817 14.652 1.00 91.44 191 ALA A C 1
ATOM 1575 O O . ALA A 1 191 ? -15.978 -11.864 14.056 1.00 91.44 191 ALA A O 1
ATOM 1576 N N . GLY A 1 192 ? -16.718 -9.924 14.903 1.00 92.81 192 GLY A N 1
ATOM 1577 C CA . GLY A 1 192 ? -18.098 -10.070 14.434 1.00 92.81 192 GLY A CA 1
ATOM 1578 C C . GLY A 1 192 ? -18.320 -9.652 12.976 1.00 92.81 192 GLY A C 1
ATOM 1579 O O . GLY A 1 192 ? -19.399 -9.893 12.440 1.00 92.81 192 GLY A O 1
ATOM 1580 N N . LEU A 1 193 ? -17.335 -9.020 12.329 1.00 95.25 193 LEU A N 1
ATOM 1581 C CA . LEU A 1 193 ? -17.425 -8.632 10.921 1.00 95.25 193 LEU A CA 1
ATOM 1582 C C . LEU A 1 193 ? -16.888 -9.731 9.992 1.00 95.25 193 LEU A C 1
ATOM 1584 O O . LEU A 1 193 ? -15.938 -10.433 10.354 1.00 95.25 193 LEU A O 1
ATOM 1588 N N . PRO A 1 194 ? -17.411 -9.832 8.754 1.00 96.50 194 PRO A N 1
ATOM 1589 C CA . PRO A 1 194 ? -16.806 -10.659 7.718 1.00 96.50 194 PRO A CA 1
ATOM 1590 C C . PRO A 1 194 ? -15.332 -10.304 7.499 1.00 96.50 194 PRO A C 1
ATOM 1592 O O . PRO A 1 194 ? -14.948 -9.134 7.522 1.00 96.50 194 PRO A O 1
ATOM 1595 N N . VAL A 1 195 ? -14.511 -11.312 7.215 1.00 95.81 195 VAL A N 1
ATOM 1596 C CA . VAL A 1 195 ? -13.052 -11.189 7.061 1.00 95.81 195 VAL A CA 1
ATOM 1597 C C . VAL A 1 195 ? -12.645 -10.086 6.075 1.00 95.81 195 VAL A C 1
ATOM 1599 O O . VAL A 1 195 ? -11.785 -9.260 6.383 1.00 95.81 195 VAL A O 1
ATOM 1602 N N . ALA A 1 196 ? -13.305 -10.017 4.917 1.00 93.38 196 ALA A N 1
ATOM 1603 C CA . ALA A 1 196 ? -13.034 -8.995 3.908 1.00 93.38 196 ALA A CA 1
ATOM 1604 C C . ALA A 1 196 ? -13.377 -7.566 4.381 1.00 93.38 196 ALA A C 1
ATOM 1606 O O . ALA A 1 196 ? -12.704 -6.616 3.982 1.00 93.38 196 ALA A O 1
ATOM 1607 N N . GLU A 1 197 ? -14.382 -7.405 5.251 1.00 95.62 197 GLU A N 1
ATOM 1608 C CA . GLU A 1 197 ? -14.748 -6.108 5.843 1.00 95.62 197 GLU A CA 1
ATOM 1609 C C . GLU A 1 197 ? -13.811 -5.706 6.986 1.00 95.62 197 GLU A C 1
ATOM 1611 O O . GLU A 1 197 ? -13.503 -4.520 7.143 1.00 95.62 197 GLU A O 1
ATOM 1616 N N . ARG A 1 198 ? -13.298 -6.683 7.747 1.00 96.19 198 ARG A N 1
ATOM 1617 C CA . ARG A 1 198 ? -12.236 -6.460 8.743 1.00 96.19 198 ARG A CA 1
ATOM 1618 C C . ARG A 1 198 ? -10.967 -5.933 8.076 1.00 96.19 198 ARG A C 1
ATOM 1620 O O . ARG A 1 198 ? -10.395 -4.947 8.528 1.00 96.19 198 ARG A O 1
ATOM 1627 N N . MET A 1 199 ? -10.582 -6.550 6.958 1.00 95.88 199 MET A N 1
ATOM 1628 C CA . MET A 1 199 ? -9.411 -6.198 6.142 1.00 95.88 199 MET A CA 1
ATOM 1629 C C . MET A 1 199 ? -9.709 -5.155 5.056 1.00 95.88 199 MET A C 1
ATOM 1631 O O . MET A 1 199 ? -8.993 -5.062 4.055 1.00 95.88 199 MET A O 1
ATOM 1635 N N . ARG A 1 200 ? -10.764 -4.350 5.219 1.00 96.19 200 ARG A N 1
ATOM 1636 C CA . ARG A 1 200 ? -11.145 -3.354 4.218 1.00 96.19 200 ARG A CA 1
ATOM 1637 C C . ARG A 1 200 ? -10.010 -2.358 3.968 1.00 96.19 200 ARG A C 1
ATOM 1639 O O . ARG A 1 200 ? -9.575 -1.640 4.865 1.00 96.19 200 ARG A O 1
ATOM 1646 N N . GLN A 1 201 ? -9.598 -2.273 2.705 1.00 96.75 201 GLN A N 1
ATOM 1647 C CA . GLN A 1 201 ? -8.535 -1.388 2.235 1.00 96.75 201 GLN A CA 1
ATOM 1648 C C . GLN A 1 201 ? -9.121 -0.067 1.718 1.00 96.75 201 GLN A C 1
ATOM 1650 O O . GLN A 1 201 ? -9.929 -0.044 0.787 1.00 96.75 201 GLN A O 1
ATOM 1655 N N . PHE A 1 202 ? -8.697 1.055 2.296 1.00 96.88 202 PHE A N 1
ATOM 1656 C CA . PHE A 1 202 ? -9.102 2.392 1.866 1.00 96.88 202 PHE A CA 1
ATOM 1657 C C . PHE A 1 202 ? -8.024 3.034 0.991 1.00 96.88 202 PHE A C 1
ATOM 1659 O O . PHE A 1 202 ? -6.935 3.354 1.459 1.00 96.88 202 PHE A O 1
ATOM 1666 N N . HIS A 1 203 ? -8.336 3.285 -0.281 1.00 94.81 203 HIS A N 1
ATOM 1667 C CA . HIS A 1 203 ? -7.361 3.867 -1.214 1.00 94.81 203 HIS A CA 1
ATOM 1668 C C . HIS A 1 203 ? -7.194 5.384 -1.077 1.00 94.81 203 HIS A C 1
ATOM 1670 O O . HIS A 1 203 ? -6.171 5.939 -1.471 1.00 94.81 203 HIS A O 1
ATOM 1676 N N . TYR A 1 204 ? -8.202 6.066 -0.531 1.00 92.88 204 TYR A N 1
ATOM 1677 C CA . TYR A 1 204 ? -8.233 7.522 -0.439 1.00 92.88 204 TYR A CA 1
ATOM 1678 C C . TYR A 1 204 ? -8.290 7.968 1.014 1.00 92.88 204 TYR A C 1
ATOM 1680 O O . TYR A 1 204 ? -9.162 7.535 1.770 1.00 92.88 204 TYR A O 1
ATOM 1688 N N . ARG A 1 205 ? -7.410 8.908 1.372 1.00 93.12 205 ARG A N 1
ATOM 1689 C CA . ARG A 1 205 ? -7.315 9.460 2.729 1.00 93.12 205 ARG A CA 1
ATOM 1690 C C . ARG A 1 205 ? -8.630 10.053 3.227 1.00 93.12 205 ARG A C 1
ATOM 1692 O O . ARG A 1 205 ? -9.009 9.768 4.352 1.00 93.12 205 ARG A O 1
ATOM 1699 N N . ALA A 1 206 ? -9.340 10.808 2.389 1.00 92.38 206 ALA A N 1
ATOM 1700 C CA . ALA A 1 206 ? -10.623 11.402 2.766 1.00 92.38 206 ALA A CA 1
ATOM 1701 C C . ALA A 1 206 ? -11.661 10.331 3.142 1.00 92.38 206 ALA A C 1
ATOM 1703 O O . ALA A 1 206 ? -12.236 10.385 4.217 1.00 92.38 206 ALA A O 1
ATOM 1704 N N . LYS A 1 207 ? -11.821 9.290 2.311 1.00 94.88 207 LYS A N 1
ATOM 1705 C CA . LYS A 1 207 ? -12.771 8.196 2.578 1.00 94.88 207 LYS A CA 1
ATOM 1706 C C . LYS A 1 207 ? -12.411 7.387 3.821 1.00 94.88 207 LYS A C 1
ATOM 1708 O O . LYS A 1 207 ? -13.304 6.969 4.548 1.00 94.88 207 LYS A O 1
ATOM 1713 N N . TRP A 1 208 ? -11.118 7.162 4.045 1.00 95.50 208 TRP A N 1
ATOM 1714 C CA . TRP A 1 208 ? -10.624 6.526 5.262 1.00 95.50 208 TRP A CA 1
ATOM 1715 C C . TRP A 1 208 ? -10.944 7.371 6.500 1.00 95.50 208 TRP A C 1
ATOM 1717 O O . TRP A 1 208 ? -11.500 6.859 7.464 1.00 95.50 208 TRP A O 1
ATOM 1727 N N . GLN A 1 209 ? -10.668 8.675 6.450 1.00 92.94 209 GLN A N 1
ATOM 1728 C CA . GLN A 1 209 ? -10.911 9.586 7.566 1.00 92.94 209 GLN A CA 1
ATOM 1729 C C . GLN A 1 209 ? -12.407 9.764 7.861 1.00 92.94 209 GLN A C 1
ATOM 1731 O O . GLN A 1 209 ? -12.804 9.718 9.021 1.00 92.94 209 GLN A O 1
ATOM 1736 N N . ASP A 1 210 ? -13.244 9.883 6.827 1.00 92.75 210 ASP A N 1
ATOM 1737 C CA . ASP A 1 210 ? -14.704 9.934 6.967 1.00 92.75 210 ASP A CA 1
ATOM 1738 C C . ASP A 1 210 ? -15.254 8.674 7.644 1.00 92.75 210 ASP A C 1
ATOM 1740 O O . ASP A 1 210 ? -16.169 8.756 8.459 1.00 92.75 210 ASP A O 1
ATOM 1744 N N . HIS A 1 211 ? -14.711 7.500 7.303 1.00 94.12 211 HIS A N 1
ATOM 1745 C CA . HIS A 1 211 ? -15.088 6.245 7.946 1.00 94.12 211 HIS A CA 1
ATOM 1746 C C . HIS A 1 211 ? -14.654 6.225 9.415 1.00 94.12 211 HIS A C 1
ATOM 1748 O O . HIS A 1 211 ? -15.483 5.957 10.279 1.00 94.12 211 HIS A O 1
ATOM 1754 N N . LEU A 1 212 ? -13.401 6.581 9.712 1.00 91.81 212 LEU A N 1
ATOM 1755 C CA . LEU A 1 212 ? -12.904 6.603 11.088 1.00 91.81 212 LEU A CA 1
ATOM 1756 C C . LEU A 1 212 ? -13.669 7.568 11.990 1.00 91.81 212 LEU A C 1
ATOM 1758 O O . LEU A 1 212 ? -13.930 7.225 13.136 1.00 91.81 212 LEU A O 1
ATOM 1762 N N . ASN A 1 213 ? -14.062 8.741 11.491 1.00 89.81 213 ASN A N 1
ATOM 1763 C CA . ASN A 1 213 ? -14.849 9.690 12.279 1.00 89.81 213 ASN A CA 1
ATOM 1764 C C . ASN A 1 213 ? -16.170 9.068 12.769 1.00 89.81 213 ASN A C 1
ATOM 1766 O O . ASN A 1 213 ? -16.534 9.265 13.922 1.00 89.81 213 ASN A O 1
ATOM 1770 N N . LYS A 1 214 ? -16.833 8.248 11.942 1.00 90.31 214 LYS A N 1
ATOM 1771 C CA . LYS A 1 214 ? -18.070 7.541 12.324 1.00 90.31 214 LYS A CA 1
ATOM 1772 C C . LYS A 1 214 ? -17.831 6.467 13.386 1.00 90.31 214 LYS A C 1
ATOM 1774 O O . LYS A 1 214 ? -18.617 6.336 14.320 1.00 90.31 214 LYS A O 1
ATOM 1779 N N . GLU A 1 215 ? -16.739 5.716 13.259 1.00 89.88 215 GLU A N 1
ATOM 1780 C CA . GLU A 1 215 ? -16.353 4.716 14.265 1.00 89.88 215 GLU A CA 1
ATOM 1781 C C . GLU A 1 215 ? -16.033 5.381 15.614 1.00 89.88 215 GLU A C 1
ATOM 1783 O O . GLU A 1 215 ? -16.406 4.879 16.672 1.00 89.88 215 GLU A O 1
ATOM 1788 N N . LEU A 1 216 ? -15.387 6.550 15.577 1.00 85.06 216 LEU A N 1
ATOM 1789 C CA . LEU A 1 216 ? -15.016 7.322 16.764 1.00 85.06 216 LEU A CA 1
ATOM 1790 C C . LEU A 1 216 ? -16.220 7.936 17.487 1.00 85.06 216 LEU A C 1
ATOM 1792 O O . LEU A 1 216 ? -16.214 7.994 18.713 1.00 85.06 216 LEU A O 1
ATOM 1796 N N . GLU A 1 217 ? -17.257 8.359 16.761 1.00 84.25 217 GLU A N 1
ATOM 1797 C CA . GLU A 1 217 ? -18.523 8.814 17.360 1.00 84.25 217 GLU A CA 1
ATOM 1798 C C . GLU A 1 217 ? -19.203 7.707 18.181 1.00 84.25 217 GLU A C 1
ATOM 1800 O O . GLU A 1 217 ? -19.868 7.986 19.177 1.00 84.25 217 GLU A O 1
ATOM 1805 N N . SER A 1 218 ? -18.990 6.447 17.797 1.00 80.06 218 SER A N 1
ATOM 1806 C CA . SER A 1 218 ? -19.556 5.264 18.456 1.00 80.06 218 SER A CA 1
ATOM 1807 C C . SER A 1 218 ? -18.613 4.645 19.498 1.00 80.06 218 SER A C 1
ATOM 1809 O O . SER A 1 218 ? -18.849 3.531 19.975 1.00 80.06 218 SER A O 1
ATOM 1811 N N . LEU A 1 219 ? -17.518 5.326 19.852 1.00 76.88 219 LEU A N 1
ATOM 1812 C CA . LEU A 1 219 ? -16.476 4.772 20.708 1.00 76.88 219 LEU A CA 1
ATOM 1813 C C . LEU A 1 219 ? -16.913 4.734 22.179 1.00 76.88 219 LEU A C 1
ATOM 1815 O O . LEU A 1 219 ? -16.840 5.724 22.901 1.00 76.88 219 LEU A O 1
ATOM 1819 N N . VAL A 1 220 ? -17.313 3.549 22.641 1.00 69.62 220 VAL A N 1
ATOM 1820 C CA . VAL A 1 220 ? -17.699 3.308 24.047 1.00 69.62 220 VAL A CA 1
ATOM 1821 C C . VAL A 1 220 ? -16.532 2.760 24.887 1.00 69.62 220 VAL A C 1
ATOM 1823 O O . VAL A 1 220 ? -16.570 2.789 26.114 1.00 69.62 220 VAL A O 1
ATOM 1826 N N . LYS A 1 221 ? -15.476 2.240 24.246 1.00 66.56 221 LYS A N 1
ATOM 1827 C CA . LYS A 1 221 ? -14.388 1.502 24.912 1.00 66.56 221 LYS A CA 1
ATOM 1828 C C . LYS A 1 221 ? -13.111 2.330 25.025 1.00 66.56 221 LYS A C 1
ATOM 1830 O O . LYS A 1 221 ? -12.662 2.909 24.043 1.00 66.56 221 LYS A O 1
ATOM 1835 N N . ALA A 1 222 ? -12.458 2.262 26.184 1.00 71.75 222 ALA A N 1
ATOM 1836 C CA . ALA A 1 222 ? -11.120 2.813 26.419 1.00 71.75 222 ALA A CA 1
ATOM 1837 C C . ALA A 1 222 ? -9.997 1.812 26.056 1.00 71.75 222 ALA A C 1
ATOM 1839 O O . ALA A 1 222 ? -8.972 1.722 26.729 1.00 71.75 222 ALA A O 1
ATOM 1840 N N . THR A 1 223 ? -10.195 1.010 25.005 1.00 82.06 223 THR A N 1
ATOM 1841 C CA . THR A 1 223 ? -9.223 0.006 24.543 1.00 82.06 223 THR A CA 1
ATOM 1842 C C . THR A 1 223 ? -8.940 0.183 23.061 1.00 82.06 223 THR A C 1
ATOM 1844 O O . THR A 1 223 ? -9.869 0.362 22.268 1.00 82.06 223 THR A O 1
ATOM 1847 N N . CYS A 1 224 ? -7.671 0.083 22.663 1.00 86.50 224 CYS A N 1
ATOM 1848 C CA . CYS A 1 224 ? -7.338 0.063 21.243 1.00 86.50 224 CYS A CA 1
ATOM 1849 C C . CYS A 1 224 ? -7.882 -1.222 20.610 1.00 86.50 224 CYS A C 1
ATOM 1851 O O . CYS A 1 224 ? -7.707 -2.307 21.155 1.00 86.50 224 CYS A O 1
ATOM 1853 N N . SER A 1 225 ? -8.563 -1.091 19.472 1.00 87.25 225 SER A N 1
ATOM 1854 C CA . SER A 1 225 ? -9.117 -2.237 18.736 1.00 87.25 225 SER A CA 1
ATOM 1855 C C . SER A 1 225 ? -8.143 -2.800 17.696 1.00 87.25 225 SER A C 1
ATOM 1857 O O . SER A 1 225 ? -8.441 -3.795 17.050 1.00 87.25 225 SER A O 1
ATOM 1859 N N . HIS A 1 226 ? -6.971 -2.190 17.513 1.00 88.56 226 HIS A N 1
ATOM 1860 C CA . HIS A 1 226 ? -5.984 -2.696 16.568 1.00 88.56 226 HIS A CA 1
ATOM 1861 C C . HIS A 1 226 ? -5.426 -4.052 17.028 1.00 88.56 226 HIS A C 1
ATOM 1863 O O . HIS A 1 226 ? -5.011 -4.189 18.175 1.00 88.56 226 HIS A O 1
ATOM 1869 N N . LEU A 1 227 ? -5.333 -5.033 16.122 1.00 86.38 227 LEU A N 1
ATOM 1870 C CA . LEU A 1 227 ? -4.938 -6.421 16.436 1.00 86.38 227 LEU A CA 1
ATOM 1871 C C . LEU A 1 227 ? -3.557 -6.552 17.088 1.00 86.38 227 LEU A C 1
ATOM 1873 O O . LEU A 1 227 ? -3.295 -7.487 17.835 1.00 86.38 227 LEU A O 1
ATOM 1877 N N . ARG A 1 228 ? -2.670 -5.594 16.815 1.00 85.94 228 ARG A N 1
ATOM 1878 C CA . ARG A 1 228 ? -1.319 -5.533 17.393 1.00 85.94 228 ARG A CA 1
ATOM 1879 C C . ARG A 1 228 ? -1.241 -4.750 18.709 1.00 85.94 228 ARG A C 1
ATOM 1881 O O . ARG A 1 228 ? -0.145 -4.453 19.174 1.00 85.94 228 ARG A O 1
ATOM 1888 N N . CYS A 1 229 ? -2.375 -4.360 19.286 1.00 85.44 229 CYS A N 1
ATOM 1889 C CA . CYS A 1 229 ? -2.432 -3.560 20.502 1.00 85.44 229 CYS A CA 1
ATOM 1890 C C . CYS A 1 229 ? -3.270 -4.251 21.574 1.00 85.44 229 CYS A C 1
ATOM 1892 O O . CYS A 1 229 ? -4.430 -4.577 21.368 1.00 85.44 229 CYS A O 1
ATOM 1894 N N . THR A 1 230 ? -2.684 -4.409 22.757 1.00 78.81 230 THR A N 1
ATOM 1895 C CA . THR A 1 230 ? -3.339 -4.987 23.945 1.00 78.81 230 THR A CA 1
ATOM 1896 C C . THR A 1 230 ? -3.475 -3.974 25.084 1.00 78.81 230 THR A C 1
ATOM 1898 O O . THR A 1 230 ? -3.862 -4.321 26.198 1.00 78.81 230 THR A O 1
ATOM 1901 N N . ARG A 1 231 ? -3.138 -2.704 24.824 1.00 75.75 231 ARG A N 1
ATOM 1902 C CA . ARG A 1 231 ? -3.098 -1.649 25.840 1.00 75.75 231 ARG A CA 1
ATOM 1903 C C . ARG A 1 231 ? -4.508 -1.216 26.243 1.00 75.75 231 ARG A C 1
ATOM 1905 O O . ARG A 1 231 ? -5.354 -0.919 25.396 1.00 75.75 231 ARG A O 1
ATOM 1912 N N . LEU A 1 232 ? -4.715 -1.141 27.553 1.00 80.50 232 LEU A N 1
ATOM 1913 C CA . LEU A 1 232 ? -5.869 -0.507 28.179 1.00 80.50 232 LEU A CA 1
ATOM 1914 C C . LEU A 1 232 ? -5.520 0.953 28.466 1.00 80.50 232 LEU A C 1
ATOM 1916 O O . LEU A 1 232 ? -4.405 1.241 28.905 1.00 80.50 232 LEU A O 1
ATOM 1920 N N . PHE A 1 233 ? -6.459 1.864 28.226 1.00 84.00 233 PHE A N 1
ATOM 1921 C CA . PHE A 1 233 ? -6.254 3.291 28.444 1.00 84.00 233 PHE A CA 1
ATOM 1922 C C . PHE A 1 233 ? -7.120 3.782 29.606 1.00 84.00 233 PHE A C 1
ATOM 1924 O O . PHE A 1 233 ? -8.279 3.379 29.715 1.00 84.00 233 PHE A O 1
ATOM 1931 N N . PRO A 1 234 ? -6.586 4.652 30.480 1.00 79.44 234 PRO A N 1
ATOM 1932 C CA . PRO A 1 234 ? -7.327 5.147 31.635 1.00 79.44 234 PRO A CA 1
ATOM 1933 C C . PRO A 1 234 ? -8.410 6.167 31.253 1.00 79.44 234 PRO A C 1
ATOM 1935 O O . PRO A 1 234 ? -9.319 6.416 32.042 1.00 79.44 234 PRO A O 1
ATOM 1938 N N . SER A 1 235 ? -8.351 6.739 30.047 1.00 84.44 235 SER A N 1
ATOM 1939 C CA . SER A 1 235 ? -9.378 7.636 29.521 1.00 84.44 235 SER A CA 1
ATOM 1940 C C . SER A 1 235 ? -9.536 7.516 28.003 1.00 84.44 235 SER A C 1
ATOM 1942 O O . SER A 1 235 ? -8.636 7.062 27.291 1.00 84.44 235 SER A O 1
ATOM 1944 N N . THR A 1 236 ? -10.671 7.996 27.484 1.00 85.19 236 THR A N 1
ATOM 1945 C CA . THR A 1 236 ? -10.889 8.146 26.038 1.00 85.19 236 THR A CA 1
ATOM 1946 C C . THR A 1 236 ? -9.839 9.059 25.408 1.00 85.19 236 THR A C 1
ATOM 1948 O O . THR A 1 236 ? -9.362 8.767 24.319 1.00 85.19 236 THR A O 1
ATOM 1951 N N . GLN A 1 237 ? -9.424 10.133 26.088 1.00 86.25 237 GLN A N 1
ATOM 1952 C CA . GLN A 1 237 ? -8.410 11.046 25.556 1.00 86.25 237 GLN A CA 1
ATOM 1953 C C . GLN A 1 237 ? -7.053 10.353 25.379 1.00 86.25 237 GLN A C 1
ATOM 1955 O O . GLN A 1 237 ? -6.382 10.585 24.375 1.00 86.25 237 GLN A O 1
ATOM 1960 N N . ASP A 1 238 ? -6.667 9.474 26.304 1.00 86.25 238 ASP A N 1
ATOM 1961 C CA . ASP A 1 238 ? -5.420 8.710 26.191 1.00 86.25 238 ASP A CA 1
ATOM 1962 C C . ASP A 1 238 ? -5.472 7.709 25.037 1.00 86.25 238 ASP A C 1
ATOM 1964 O O . ASP A 1 238 ? -4.496 7.562 24.301 1.00 86.25 238 ASP A O 1
ATOM 1968 N N . LEU A 1 239 ? -6.631 7.079 24.822 1.00 86.94 239 LEU A N 1
ATOM 1969 C CA . LEU A 1 239 ? -6.858 6.246 23.646 1.00 86.94 239 LEU A CA 1
ATOM 1970 C C . LEU A 1 239 ? -6.749 7.067 22.353 1.00 86.94 239 LEU A C 1
ATOM 1972 O O . LEU A 1 239 ? -6.080 6.633 21.420 1.00 86.94 239 LEU A O 1
ATOM 1976 N N . LEU A 1 240 ? -7.352 8.258 22.286 1.00 86.88 240 LEU A N 1
ATOM 1977 C CA . LEU A 1 240 ? -7.237 9.129 21.112 1.00 86.88 240 LEU A CA 1
ATOM 1978 C C . LEU A 1 240 ? -5.773 9.518 20.860 1.00 86.88 240 LEU A C 1
ATOM 1980 O O . LEU A 1 240 ? -5.288 9.364 19.745 1.00 86.88 240 LEU A O 1
ATOM 1984 N N . ASN A 1 241 ? -5.030 9.926 21.890 1.00 87.38 241 ASN A N 1
ATOM 1985 C CA . ASN A 1 241 ? -3.603 10.234 21.750 1.00 87.38 241 ASN A CA 1
ATOM 1986 C C . ASN A 1 241 ? -2.823 9.023 21.208 1.00 87.38 241 ASN A C 1
ATOM 1988 O O . ASN A 1 241 ? -2.065 9.148 20.248 1.00 87.38 241 ASN A O 1
ATOM 1992 N N . HIS A 1 242 ? -3.083 7.826 21.739 1.00 89.25 242 HIS A N 1
ATOM 1993 C CA . HIS A 1 242 ? -2.480 6.592 21.240 1.00 89.25 242 HIS A CA 1
ATOM 1994 C C . HIS A 1 242 ? -2.822 6.303 19.771 1.00 89.25 242 HIS A C 1
ATOM 1996 O O . HIS A 1 242 ? -1.933 5.976 18.985 1.00 89.25 242 HIS A O 1
ATOM 2002 N N . LEU A 1 243 ? -4.090 6.440 19.379 1.00 88.94 243 LEU A N 1
ATOM 2003 C CA . LEU A 1 243 ? -4.532 6.262 17.995 1.00 88.94 243 LEU A CA 1
ATOM 2004 C C . LEU A 1 243 ? -3.853 7.266 17.046 1.00 88.94 243 LEU A C 1
ATOM 2006 O O . LEU A 1 243 ? -3.510 6.912 15.916 1.00 88.94 243 LEU A O 1
ATOM 2010 N N . GLN A 1 244 ? -3.607 8.497 17.497 1.00 88.56 244 GLN A N 1
ATOM 2011 C CA . GLN A 1 244 ? -2.872 9.494 16.721 1.00 88.56 244 GLN A CA 1
ATOM 2012 C C . GLN A 1 244 ? -1.391 9.134 16.574 1.00 88.56 244 GLN A C 1
ATOM 2014 O O . GLN A 1 244 ? -0.852 9.197 15.466 1.00 88.56 244 GLN A O 1
ATOM 2019 N N . ASP A 1 245 ? -0.739 8.755 17.668 1.00 86.44 245 ASP A N 1
ATOM 2020 C CA . ASP A 1 245 ? 0.712 8.589 17.699 1.00 86.44 245 ASP A CA 1
ATOM 2021 C C . ASP A 1 245 ? 1.154 7.251 17.095 1.00 86.44 245 ASP A C 1
ATOM 2023 O O . ASP A 1 245 ? 2.054 7.220 16.254 1.00 86.44 245 ASP A O 1
ATOM 2027 N N . ALA A 1 246 ? 0.486 6.153 17.467 1.00 86.62 246 ALA A N 1
ATOM 2028 C CA . ALA A 1 246 ? 0.824 4.806 17.009 1.00 86.62 246 ALA A CA 1
ATOM 2029 C C . ALA A 1 246 ? 0.166 4.461 15.665 1.00 86.62 246 ALA A C 1
ATOM 2031 O O . ALA A 1 246 ? 0.818 3.919 14.773 1.00 86.62 246 ALA A O 1
ATOM 2032 N N . HIS A 1 247 ? -1.114 4.809 15.496 1.00 89.00 247 HIS A N 1
ATOM 2033 C CA . HIS A 1 247 ? -1.909 4.406 14.328 1.00 89.00 247 HIS A CA 1
ATOM 2034 C C . HIS A 1 247 ? -2.091 5.514 13.284 1.00 89.00 247 HIS A C 1
ATOM 2036 O O . HIS A 1 247 ? -2.726 5.276 12.256 1.00 89.00 247 HIS A O 1
ATOM 2042 N N . ARG A 1 248 ? -1.518 6.709 13.517 1.00 88.00 248 ARG A N 1
ATOM 2043 C CA . ARG A 1 248 ? -1.565 7.881 12.617 1.00 88.00 248 ARG A CA 1
ATOM 2044 C C . ARG A 1 248 ? -2.983 8.347 12.277 1.00 88.00 248 ARG A C 1
ATOM 2046 O O . ARG A 1 248 ? -3.229 8.926 11.213 1.00 88.00 248 ARG A O 1
ATOM 2053 N N . ILE A 1 249 ? -3.915 8.141 13.201 1.00 85.25 249 ILE A N 1
ATOM 2054 C CA . ILE A 1 249 ? -5.302 8.583 13.071 1.00 85.25 249 ILE A CA 1
ATOM 2055 C C . ILE A 1 249 ? -5.378 10.055 13.464 1.00 85.25 249 ILE A C 1
ATOM 2057 O O . ILE A 1 249 ? -5.264 10.423 14.628 1.00 85.25 249 ILE A O 1
ATOM 2061 N N . GLY A 1 250 ? -5.503 10.920 12.458 1.00 71.94 250 GLY A N 1
ATOM 2062 C CA . GLY A 1 250 ? -5.595 12.360 12.665 1.00 71.94 250 GLY A CA 1
ATOM 2063 C C . GLY A 1 250 ? -7.004 12.773 13.076 1.00 71.94 250 GLY A C 1
ATOM 2064 O O . GLY A 1 250 ? -7.929 12.682 12.269 1.00 71.94 250 GLY A O 1
ATOM 2065 N N . PHE A 1 251 ? -7.151 13.287 14.294 1.00 65.62 251 PHE A N 1
ATOM 2066 C CA . PHE A 1 251 ? -8.410 13.854 14.769 1.00 65.62 251 PHE A CA 1
ATOM 2067 C C . PHE A 1 251 ? -8.567 15.300 14.283 1.00 65.62 251 PHE A C 1
ATOM 2069 O O . PHE A 1 251 ? -7.599 16.072 14.334 1.00 65.62 251 PHE A O 1
ATOM 2076 N N . PRO A 1 252 ? -9.760 15.718 13.826 1.00 52.94 252 PRO A N 1
ATOM 2077 C CA . PRO A 1 252 ? -10.034 17.136 13.672 1.00 52.94 252 PRO A CA 1
ATOM 2078 C C . PRO A 1 252 ? -9.886 17.799 15.046 1.00 52.94 252 PRO A C 1
ATOM 2080 O O . PRO A 1 252 ? -10.569 17.439 16.003 1.00 52.94 252 PRO A O 1
ATOM 2083 N N . ARG A 1 253 ? -8.962 18.761 15.164 1.00 40.44 253 ARG A N 1
ATOM 2084 C CA . ARG A 1 253 ? -8.870 19.578 16.379 1.00 40.44 253 ARG A CA 1
ATOM 2085 C C . ARG A 1 253 ? -10.204 20.311 16.556 1.00 40.44 253 ARG A C 1
ATOM 2087 O O . ARG A 1 253 ? -10.722 20.816 15.554 1.00 40.44 253 ARG A O 1
ATOM 2094 N N . PRO A 1 254 ? -10.744 20.419 17.783 1.00 36.94 254 PRO A N 1
ATOM 2095 C CA . PRO A 1 254 ? -11.917 21.246 18.011 1.00 36.94 254 PRO A CA 1
ATOM 2096 C C . PRO A 1 254 ? -11.617 22.659 17.504 1.00 36.94 254 PRO A C 1
ATOM 2098 O O . PRO A 1 254 ? -10.566 23.232 17.819 1.00 36.94 254 PRO A O 1
ATOM 2101 N N . ARG A 1 255 ? -12.508 23.191 16.660 1.00 35.38 255 ARG A N 1
ATOM 2102 C CA . ARG A 1 255 ? -12.467 24.604 16.275 1.00 35.38 255 ARG A CA 1
ATOM 2103 C C . ARG A 1 255 ? -12.630 25.399 17.572 1.00 35.38 255 ARG A C 1
ATOM 2105 O O . ARG A 1 255 ? -13.646 25.245 18.243 1.00 35.38 255 ARG A O 1
ATOM 2112 N N . LYS A 1 256 ? -11.583 26.131 17.955 1.00 31.41 256 LYS A N 1
ATOM 2113 C CA . LYS A 1 256 ? -11.653 27.121 19.033 1.00 31.41 256 LYS A CA 1
ATOM 2114 C C . LYS A 1 256 ? -12.503 28.300 18.595 1.00 31.41 256 LYS A C 1
ATOM 2116 O O . LYS A 1 256 ? -12.433 28.626 17.388 1.00 31.41 256 LYS A O 1
#

Organism: NCBI:txid1314779